Protein AF-A0A0U5CC28-F1 (afdb_monomer_lite)

Radius of gyration: 32.4 Å; chains: 1; bounding box: 66×49×132 Å

pLDDT: mean 85.78, std 15.89, range [39.22, 97.25]

Sequence (228 aa):
MSAGAVLSQFSNLLNHMESLGPKLSSKIRPNREQLDEIQKLSMQLKTAVAGIESHVELLLRRAGPTDKERALANQIKAADEFDPAIFRKNLVLIFRGPDESVLDPTKVQIRKAKSRTRCEKLRVESHHLVLKWAMSFPQPSAWIHPTVMADGTFDFLIQDLKEVTFDQIPPKIFESLLCLKDEEPLDTCEQFQSFVKNIERPTIVEEPEPVVQYKRKHDRTKKQRNRL

Foldseek 3Di:
DDPVVVVVVVVVVVVVVVVVVVVVVPPDDDDPVRVVVVVVVVVVVVVVVVVVVVVVVVVCVVLDDDPVLVVLLVLLLPLPDDDLVQLLQLVCCLQVQDDDDPPDDPVVVVLSVQLNVLSVLLLPADLQSSNSVSRRDSHPCCQSGCVNAPPSSSVVSCVSCRPRDDPFDDPVSLVSLVVQCCDPPNVPRVSSVVSNVPDDDGPDPPDPPDPPPPPPDPDDDDDDDDDD

Secondary structure (DSSP, 8-state):
--HHHHHHHHHHHHHHHHHHHHHHTSS----HHHHHHHHHHHHHHHHHHHHHHHHHHHHHHHHSPPHHHHHHHHHHHT-----HHHHHHHHHHHHH-SPP-TTS-HHHHHHHHHHHHHHHHHHTS-HHHHHHHHHH-SSTHHHH-TTTS-HHHHHHHHHHTTT---SS--HHHHHHHHHHHTSTTTTT-HHHHHHHHTSPPP----PPP-------------------

Structure (mmCIF, N/CA/C/O backbone):
data_AF-A0A0U5CC28-F1
#
_entry.id   AF-A0A0U5CC28-F1
#
loop_
_atom_site.group_PDB
_atom_site.id
_atom_site.type_symbol
_atom_site.label_atom_id
_atom_site.label_alt_id
_atom_site.label_comp_id
_atom_site.label_asym_id
_atom_site.label_entity_id
_atom_site.label_seq_id
_atom_site.pdbx_PDB_ins_code
_atom_site.Cartn_x
_atom_site.Cartn_y
_atom_site.Cartn_z
_atom_site.occupancy
_atom_site.B_iso_or_equiv
_atom_site.auth_seq_id
_atom_site.auth_comp_id
_atom_site.auth_asym_id
_atom_site.auth_atom_id
_atom_site.pdbx_PDB_model_num
ATOM 1 N N . MET A 1 1 ? 0.271 3.563 -26.304 1.00 68.06 1 MET A N 1
ATOM 2 C CA . MET A 1 1 ? 0.903 2.227 -26.224 1.00 68.06 1 MET A CA 1
ATOM 3 C C . MET A 1 1 ? 0.661 1.694 -24.815 1.00 68.06 1 MET A C 1
ATOM 5 O O . MET A 1 1 ? 0.809 2.478 -23.886 1.00 68.06 1 MET A O 1
ATOM 9 N N . SER A 1 2 ? 0.194 0.455 -24.635 1.00 87.88 2 SER A N 1
ATOM 10 C CA . SER A 1 2 ? -0.064 -0.106 -23.295 1.00 87.88 2 SER A CA 1
ATOM 11 C C . SER A 1 2 ? 1.218 -0.673 -22.673 1.00 87.88 2 SER A C 1
ATOM 13 O O . SER A 1 2 ? 2.145 -1.022 -23.402 1.00 87.88 2 SER A O 1
ATOM 15 N N . ALA A 1 3 ? 1.264 -0.817 -21.343 1.00 85.62 3 ALA A N 1
ATOM 16 C CA . ALA A 1 3 ? 2.400 -1.448 -20.660 1.00 85.62 3 ALA A CA 1
ATOM 17 C C . ALA A 1 3 ? 2.661 -2.875 -21.180 1.00 85.62 3 ALA A C 1
ATOM 19 O O . ALA A 1 3 ? 3.801 -3.235 -21.448 1.00 85.62 3 ALA A O 1
ATOM 20 N N . GLY A 1 4 ? 1.600 -3.654 -21.428 1.00 89.50 4 GLY A N 1
ATOM 21 C CA . GLY A 1 4 ? 1.714 -4.990 -22.024 1.00 89.50 4 GLY A CA 1
ATOM 22 C C . GLY A 1 4 ? 2.320 -4.982 -23.432 1.00 89.50 4 GLY A C 1
ATOM 23 O O . GLY A 1 4 ? 3.137 -5.842 -23.751 1.00 89.50 4 GLY A O 1
ATOM 24 N N . ALA A 1 5 ? 1.990 -3.984 -24.260 1.00 91.94 5 ALA A N 1
ATOM 25 C CA . ALA A 1 5 ? 2.605 -3.836 -25.580 1.00 91.94 5 ALA A CA 1
ATOM 26 C C . ALA A 1 5 ? 4.102 -3.501 -25.479 1.00 91.94 5 ALA A C 1
ATOM 28 O O . ALA A 1 5 ? 4.901 -4.065 -26.220 1.00 91.94 5 ALA A O 1
ATOM 29 N N . VAL A 1 6 ? 4.489 -2.636 -24.535 1.00 90.50 6 VAL A N 1
ATOM 30 C CA . VAL A 1 6 ? 5.900 -2.306 -24.272 1.00 90.50 6 VAL A CA 1
ATOM 31 C C . VAL A 1 6 ? 6.669 -3.546 -23.799 1.00 90.50 6 VAL A C 1
ATOM 33 O O . VAL A 1 6 ? 7.727 -3.844 -24.344 1.00 90.50 6 VAL A O 1
ATOM 36 N N . LEU A 1 7 ? 6.117 -4.323 -22.859 1.00 92.25 7 LEU A N 1
ATOM 37 C CA . LEU A 1 7 ? 6.729 -5.572 -22.384 1.00 92.25 7 LEU A CA 1
ATOM 38 C C . LEU A 1 7 ? 6.907 -6.601 -23.511 1.00 92.25 7 LEU A C 1
ATOM 40 O O . LEU A 1 7 ? 7.964 -7.219 -23.619 1.00 92.25 7 LEU A O 1
ATOM 44 N N . SER A 1 8 ? 5.906 -6.749 -24.384 1.00 94.56 8 SER A N 1
ATOM 45 C CA . SER A 1 8 ? 6.010 -7.621 -25.559 1.00 94.56 8 SER A CA 1
ATOM 46 C C . SER A 1 8 ? 7.112 -7.160 -26.517 1.00 94.56 8 SER A C 1
ATOM 48 O O . SER A 1 8 ? 7.876 -7.989 -27.006 1.00 94.56 8 SER A O 1
ATOM 50 N N . GLN A 1 9 ? 7.257 -5.849 -26.743 1.00 93.44 9 GLN A N 1
ATOM 51 C CA . GLN A 1 9 ? 8.346 -5.313 -27.563 1.00 93.44 9 GLN A CA 1
ATOM 52 C C . GLN A 1 9 ? 9.725 -5.575 -26.947 1.00 93.44 9 GLN A C 1
ATOM 54 O O . GLN A 1 9 ? 10.621 -6.004 -27.671 1.00 93.44 9 GLN A O 1
ATOM 59 N N . PHE A 1 10 ? 9.889 -5.389 -25.632 1.00 93.44 10 PHE A N 1
ATOM 60 C CA . PHE A 1 10 ? 11.135 -5.728 -24.934 1.00 93.44 10 PHE A CA 1
ATOM 61 C C . PHE A 1 10 ? 11.479 -7.212 -25.067 1.00 93.44 10 PHE A C 1
ATOM 63 O O . PHE A 1 10 ? 12.613 -7.545 -25.399 1.00 93.44 10 PHE A O 1
ATOM 70 N N . SER A 1 11 ? 10.501 -8.098 -24.866 1.00 94.81 11 SER A N 1
ATOM 71 C CA . SER A 1 11 ? 10.706 -9.542 -25.006 1.00 94.81 11 SER A CA 1
ATOM 72 C C . SER A 1 11 ? 11.103 -9.927 -26.433 1.00 94.81 11 SER A C 1
ATOM 74 O O . SER A 1 11 ? 12.075 -10.654 -26.624 1.00 94.81 11 SER A O 1
ATOM 76 N N . ASN A 1 12 ? 10.418 -9.388 -27.446 1.00 95.56 12 ASN A N 1
ATOM 77 C CA . ASN A 1 12 ? 10.754 -9.649 -28.846 1.00 95.56 12 ASN A CA 1
ATOM 78 C C . ASN A 1 12 ? 12.158 -9.143 -29.203 1.00 95.56 12 ASN A C 1
ATOM 80 O O . ASN A 1 12 ? 12.912 -9.851 -29.868 1.00 95.56 12 ASN A O 1
ATOM 84 N N . LEU A 1 13 ? 12.526 -7.942 -28.743 1.00 93.94 13 LEU A N 1
ATOM 85 C CA . LEU A 1 13 ? 13.859 -7.381 -28.957 1.00 93.94 13 LEU A CA 1
ATOM 86 C C . LEU A 1 13 ? 14.940 -8.257 -28.314 1.00 93.94 13 LEU A C 1
ATOM 88 O O . LEU A 1 13 ? 15.918 -8.588 -28.982 1.00 93.94 13 LEU A O 1
ATOM 92 N N . LEU A 1 14 ? 14.738 -8.672 -27.060 1.00 94.69 14 LEU A N 1
ATOM 93 C CA . LEU A 1 14 ? 15.660 -9.551 -26.344 1.00 94.69 14 LEU A CA 1
ATOM 94 C C . LEU A 1 14 ? 15.848 -10.878 -27.091 1.00 94.69 14 LEU A C 1
ATOM 96 O O . LEU A 1 14 ? 16.977 -11.228 -27.428 1.00 94.69 14 LEU A O 1
ATOM 100 N N . ASN A 1 15 ? 14.750 -11.543 -27.464 1.00 94.88 15 ASN A N 1
ATOM 101 C CA . ASN A 1 15 ? 14.782 -12.795 -28.225 1.00 94.88 15 ASN A CA 1
ATOM 102 C C . ASN A 1 15 ? 15.547 -12.639 -29.553 1.00 94.88 15 ASN A C 1
ATOM 104 O O . ASN A 1 15 ? 16.334 -13.505 -29.944 1.00 94.88 15 ASN A O 1
ATOM 108 N N . HIS A 1 16 ? 15.341 -11.526 -30.265 1.00 92.94 16 HIS A N 1
ATOM 109 C CA . HIS A 1 16 ? 16.063 -11.251 -31.504 1.00 92.94 16 HIS A CA 1
ATOM 110 C C . HIS A 1 16 ? 17.562 -11.042 -31.270 1.00 92.94 16 HIS A C 1
ATOM 112 O O . HIS A 1 16 ? 18.364 -11.631 -32.003 1.00 92.94 16 HIS A O 1
ATOM 118 N N . MET A 1 17 ? 17.944 -10.263 -30.256 1.00 91.19 17 MET A N 1
ATOM 119 C CA . MET A 1 17 ? 19.347 -10.011 -29.908 1.00 91.19 17 MET A CA 1
ATOM 120 C C . MET A 1 17 ? 20.065 -11.294 -29.467 1.00 91.19 17 MET A C 1
ATOM 122 O O . MET A 1 17 ? 21.163 -11.573 -29.952 1.00 91.19 17 MET A O 1
ATOM 126 N N . GLU A 1 18 ? 19.428 -12.121 -28.637 1.00 92.56 18 GLU A N 1
ATOM 127 C CA . GLU A 1 18 ? 19.966 -13.415 -28.197 1.00 92.56 18 GLU A CA 1
ATOM 128 C C . GLU A 1 18 ? 20.143 -14.393 -29.369 1.00 92.56 18 GLU A C 1
ATOM 130 O O . GLU A 1 18 ? 21.159 -15.082 -29.461 1.00 92.56 18 GLU A O 1
ATOM 135 N N . SER A 1 19 ? 19.216 -14.397 -30.335 1.00 92.69 19 SER A N 1
ATOM 136 C CA . SER A 1 19 ? 19.318 -15.244 -31.534 1.00 92.69 19 SER A CA 1
ATOM 137 C C . SER A 1 19 ? 20.430 -14.828 -32.509 1.00 92.69 19 SER A C 1
ATOM 139 O O . SER A 1 19 ? 20.844 -15.624 -33.359 1.00 92.69 19 SER A O 1
ATOM 141 N N . LEU A 1 20 ? 20.894 -13.575 -32.432 1.00 88.94 20 LEU A N 1
ATOM 142 C CA . LEU A 1 20 ? 21.903 -13.023 -33.335 1.00 88.94 20 LEU A CA 1
ATOM 143 C C . LEU A 1 20 ? 23.323 -13.430 -32.923 1.00 88.94 20 LEU A C 1
ATOM 145 O O . LEU A 1 20 ? 24.146 -13.704 -33.795 1.00 88.94 20 LEU A O 1
ATOM 149 N N . GLY A 1 21 ? 23.597 -13.531 -31.618 1.00 85.19 21 GLY A N 1
ATOM 150 C CA . GLY A 1 21 ? 24.916 -13.888 -31.077 1.00 85.19 21 GLY A CA 1
ATOM 151 C C . GLY A 1 21 ? 25.519 -15.155 -31.707 1.00 85.19 21 GLY A C 1
ATOM 152 O O . GLY A 1 21 ? 26.587 -15.069 -32.318 1.00 85.19 21 GLY A O 1
ATOM 153 N N . PRO A 1 22 ? 24.822 -16.310 -31.680 1.00 88.75 22 PRO A N 1
ATOM 154 C CA . PRO A 1 22 ? 25.307 -17.549 -32.293 1.00 88.75 22 PRO A CA 1
ATOM 155 C C . PRO A 1 22 ? 25.560 -17.442 -33.804 1.00 88.75 22 PRO A C 1
ATOM 157 O O . PRO A 1 22 ? 26.454 -18.100 -34.336 1.00 88.75 22 PRO A O 1
ATOM 160 N N . LYS A 1 23 ? 24.798 -16.596 -34.513 1.00 86.56 23 LYS A N 1
ATOM 161 C CA . LYS A 1 23 ? 24.968 -16.377 -35.959 1.00 86.56 23 LYS A CA 1
ATOM 162 C C . LYS A 1 23 ? 26.250 -15.605 -36.255 1.00 86.56 23 LYS A C 1
ATOM 164 O O . LYS A 1 23 ? 26.914 -15.912 -37.240 1.00 86.56 23 LYS A O 1
ATOM 169 N N . LEU A 1 24 ? 26.636 -14.663 -35.396 1.00 82.38 24 LEU A N 1
ATOM 170 C CA . LEU A 1 24 ? 27.896 -13.923 -35.523 1.00 82.38 24 LEU A CA 1
ATOM 171 C C . LEU A 1 24 ? 29.123 -14.804 -35.250 1.00 82.38 24 LEU A C 1
ATOM 173 O O . LEU A 1 24 ? 30.178 -14.572 -35.829 1.00 82.38 24 LEU A O 1
ATOM 177 N N . SER A 1 25 ? 28.979 -15.840 -34.420 1.00 78.81 25 SER A N 1
ATOM 178 C CA . SER A 1 25 ? 30.023 -16.847 -34.176 1.00 78.81 25 SER A CA 1
ATOM 179 C C . SER A 1 25 ? 30.124 -17.918 -35.272 1.00 78.81 25 SER A C 1
ATOM 181 O O . SER A 1 25 ? 31.008 -18.773 -35.219 1.00 78.81 25 SER A O 1
ATOM 183 N N . SER A 1 26 ? 29.227 -17.903 -36.263 1.00 81.31 26 SER A N 1
ATOM 184 C CA . SER A 1 26 ? 29.306 -18.812 -37.409 1.00 81.31 26 SER A CA 1
ATOM 185 C C . SER A 1 26 ? 30.444 -18.414 -38.363 1.00 81.31 26 SER A C 1
ATOM 187 O O . SER A 1 26 ? 30.994 -17.317 -38.278 1.00 81.31 26 SER A O 1
ATOM 189 N N . LYS A 1 27 ? 30.836 -19.308 -39.283 1.00 80.56 27 LYS A N 1
ATOM 190 C CA . LYS A 1 27 ? 31.947 -19.095 -40.236 1.00 80.56 27 LYS A CA 1
ATOM 191 C C . LYS A 1 27 ? 31.598 -18.087 -41.348 1.00 80.56 27 LYS A C 1
ATOM 193 O O . LYS A 1 27 ? 31.709 -18.404 -42.531 1.00 80.56 27 LYS A O 1
ATOM 198 N N . ILE A 1 28 ? 31.170 -16.882 -40.992 1.00 83.94 28 ILE A N 1
ATOM 199 C CA . ILE A 1 28 ? 30.947 -15.782 -41.933 1.00 83.94 28 ILE A CA 1
ATOM 200 C C . ILE A 1 28 ? 32.311 -15.171 -42.282 1.00 83.94 28 ILE A C 1
ATOM 202 O O . ILE A 1 28 ? 33.176 -15.030 -41.419 1.00 83.94 28 ILE A O 1
ATOM 206 N N . ARG A 1 29 ? 32.520 -14.811 -43.552 1.00 85.81 29 ARG A N 1
ATOM 207 C CA . ARG A 1 29 ? 33.705 -14.072 -44.019 1.00 85.81 29 ARG A CA 1
ATOM 208 C C . ARG A 1 29 ? 33.263 -12.756 -44.661 1.00 85.81 29 ARG A C 1
ATOM 210 O O . ARG A 1 29 ? 33.054 -12.734 -45.873 1.00 85.81 29 ARG A O 1
ATOM 217 N N . PRO A 1 30 ? 33.066 -11.690 -43.869 1.00 87.75 30 PRO A N 1
ATOM 218 C CA . PRO A 1 30 ? 32.647 -10.405 -44.405 1.00 87.75 30 PRO A CA 1
ATOM 219 C C . PRO A 1 30 ? 33.785 -9.766 -45.212 1.00 87.75 30 PRO A C 1
ATOM 221 O O . PRO A 1 30 ? 34.959 -9.897 -44.856 1.00 87.75 30 PRO A O 1
ATOM 224 N N . ASN A 1 31 ? 33.445 -9.072 -46.295 1.00 93.50 31 ASN A N 1
ATOM 225 C CA . ASN A 1 31 ? 34.389 -8.207 -47.001 1.00 93.50 31 ASN A CA 1
ATOM 226 C C . ASN A 1 31 ? 34.603 -6.886 -46.225 1.00 93.50 31 ASN A C 1
ATOM 228 O O . ASN A 1 31 ? 33.963 -6.642 -45.203 1.00 93.50 31 ASN A O 1
ATOM 232 N N . ARG A 1 32 ? 35.509 -6.023 -46.698 1.00 92.31 32 ARG A N 1
ATOM 233 C CA . ARG A 1 32 ? 35.860 -4.776 -45.997 1.00 92.31 32 ARG A CA 1
ATOM 234 C C . ARG A 1 32 ? 34.669 -3.825 -45.822 1.00 92.31 32 ARG A C 1
ATOM 236 O O . ARG A 1 32 ? 34.452 -3.346 -44.720 1.00 92.31 32 ARG A O 1
ATOM 243 N N . GLU A 1 33 ? 33.870 -3.621 -46.867 1.00 94.88 33 GLU A N 1
ATOM 244 C CA . GLU A 1 33 ? 32.678 -2.760 -46.811 1.00 94.88 33 GLU A CA 1
ATOM 245 C C . GLU A 1 33 ? 31.633 -3.297 -45.820 1.00 94.88 33 GLU A C 1
ATOM 247 O O . GLU A 1 33 ? 31.044 -2.545 -45.048 1.00 94.88 33 GLU A O 1
ATOM 252 N N . GLN A 1 34 ? 31.439 -4.618 -45.788 1.00 93.12 34 GLN A N 1
ATOM 253 C CA . GLN A 1 34 ? 30.552 -5.281 -44.835 1.00 93.12 34 GLN A CA 1
ATOM 254 C C . GLN A 1 34 ? 31.070 -5.166 -43.398 1.00 93.12 34 GLN A C 1
ATOM 256 O O . GLN A 1 34 ? 30.266 -5.001 -42.485 1.00 93.12 34 GLN A O 1
ATOM 261 N N . LEU A 1 35 ? 32.389 -5.245 -43.177 1.00 91.25 35 LEU A N 1
ATOM 262 C CA . LEU A 1 35 ? 32.985 -5.013 -41.857 1.00 91.25 35 LEU A CA 1
ATOM 263 C C . LEU A 1 35 ? 32.747 -3.578 -41.383 1.00 91.25 35 LEU A C 1
ATOM 265 O O . LEU A 1 35 ? 32.345 -3.389 -40.234 1.00 91.25 35 LEU A O 1
ATOM 269 N N . ASP A 1 36 ? 32.946 -2.594 -42.259 1.00 94.75 36 ASP A N 1
ATOM 270 C CA . ASP A 1 36 ? 32.725 -1.181 -41.943 1.00 94.75 36 ASP A CA 1
ATOM 271 C C . ASP A 1 36 ? 31.244 -0.922 -41.595 1.00 94.75 36 ASP A C 1
ATOM 273 O O . ASP A 1 36 ? 30.938 -0.279 -40.585 1.00 94.75 36 ASP A O 1
ATOM 277 N N . GLU A 1 37 ? 30.303 -1.502 -42.351 1.00 95.44 37 GLU A N 1
ATOM 278 C CA . GLU A 1 37 ? 28.869 -1.369 -42.056 1.00 95.44 37 GLU A CA 1
ATOM 279 C C . GLU A 1 37 ? 28.469 -2.108 -40.766 1.00 95.44 37 GLU A C 1
ATOM 281 O O . GLU A 1 37 ? 27.696 -1.572 -39.971 1.00 95.44 37 GLU A O 1
ATOM 286 N N . ILE A 1 38 ? 29.028 -3.295 -40.484 1.00 91.75 38 ILE A N 1
ATOM 287 C CA . ILE A 1 38 ? 28.809 -4.003 -39.207 1.00 91.75 38 ILE A CA 1
ATOM 288 C C . ILE A 1 38 ? 29.295 -3.153 -38.028 1.00 91.75 38 ILE A C 1
ATOM 290 O O . ILE A 1 38 ? 28.597 -3.053 -37.017 1.00 91.75 38 ILE A O 1
ATOM 294 N N . GLN A 1 39 ? 30.470 -2.524 -38.138 1.00 93.94 39 GLN A N 1
ATOM 295 C CA . GLN A 1 39 ? 30.996 -1.649 -37.088 1.00 93.94 39 GLN A CA 1
ATOM 296 C C . GLN A 1 39 ? 30.079 -0.448 -36.849 1.00 93.94 39 GLN A C 1
ATOM 298 O O . GLN A 1 39 ? 29.727 -0.157 -35.703 1.00 93.94 39 GLN A O 1
ATOM 303 N N . LYS A 1 40 ? 29.634 0.211 -37.921 1.00 97.06 40 LYS A N 1
ATOM 304 C CA . LYS A 1 40 ? 28.698 1.338 -37.857 1.00 97.06 40 LYS A CA 1
ATOM 305 C C . LYS A 1 40 ? 27.361 0.943 -37.224 1.00 97.06 40 LYS A C 1
ATOM 307 O O . LYS A 1 40 ? 26.914 1.613 -36.293 1.00 97.06 40 LYS A O 1
ATOM 312 N N . LEU A 1 41 ? 26.749 -0.157 -37.669 1.00 95.00 41 LEU A N 1
ATOM 313 C CA . LEU A 1 41 ? 25.496 -0.670 -37.103 1.00 95.00 41 LEU A CA 1
ATOM 314 C C . LEU A 1 41 ? 25.666 -1.077 -35.635 1.00 95.00 41 LEU A C 1
ATOM 316 O O . LEU A 1 41 ? 24.780 -0.824 -34.824 1.00 95.00 41 LEU A O 1
ATOM 320 N N . SER A 1 42 ? 26.815 -1.647 -35.260 1.00 93.00 42 SER A N 1
ATOM 321 C CA . SER A 1 42 ? 27.129 -1.967 -33.864 1.00 93.00 42 SER A CA 1
ATOM 322 C C . SER A 1 42 ? 27.207 -0.712 -32.990 1.00 93.00 42 SER A C 1
ATOM 324 O O . SER A 1 42 ? 26.656 -0.702 -31.888 1.00 93.00 42 SER A O 1
ATOM 326 N N . MET A 1 43 ? 27.833 0.366 -33.474 1.00 95.75 43 MET A N 1
ATOM 327 C CA . MET A 1 43 ? 27.847 1.647 -32.759 1.00 95.75 43 MET A CA 1
ATOM 328 C C . MET A 1 43 ? 26.437 2.227 -32.618 1.00 95.75 43 MET A C 1
ATOM 330 O O . MET A 1 43 ? 26.043 2.598 -31.515 1.00 95.75 43 MET A O 1
ATOM 334 N N . GLN A 1 44 ? 25.652 2.241 -33.699 1.00 96.25 44 GLN A N 1
ATOM 335 C CA . GLN A 1 44 ? 24.267 2.718 -33.668 1.00 96.25 44 GLN A CA 1
ATOM 336 C C . GLN A 1 44 ? 23.397 1.904 -32.706 1.00 96.25 44 GLN A C 1
ATOM 338 O O . GLN A 1 44 ? 22.621 2.483 -31.948 1.00 96.25 44 GLN A O 1
ATOM 343 N N . LEU A 1 45 ? 23.561 0.578 -32.683 1.00 93.88 45 LEU A N 1
ATOM 344 C CA . LEU A 1 45 ? 22.860 -0.302 -31.753 1.00 93.88 45 LEU A CA 1
ATOM 345 C C . LEU A 1 45 ? 23.227 0.020 -30.300 1.00 93.88 45 LEU A C 1
ATOM 347 O O . LEU A 1 45 ? 22.329 0.137 -29.473 1.00 93.88 45 LEU A O 1
ATOM 351 N N . LYS A 1 46 ? 24.513 0.229 -29.985 1.00 95.62 46 LYS A N 1
ATOM 352 C CA . LYS A 1 46 ? 24.944 0.645 -28.636 1.00 95.62 46 LYS A CA 1
ATOM 353 C C . LYS A 1 46 ? 24.297 1.964 -28.217 1.00 95.62 46 LYS A C 1
ATOM 355 O O . LYS A 1 46 ? 23.788 2.066 -27.106 1.00 95.62 46 LYS A O 1
ATOM 360 N N . THR A 1 47 ? 24.275 2.956 -29.108 1.00 97.19 47 THR A N 1
ATOM 361 C CA . THR A 1 47 ? 23.613 4.242 -28.845 1.00 97.19 47 THR A CA 1
ATOM 362 C C . THR A 1 47 ? 22.108 4.073 -28.637 1.00 97.19 47 THR A C 1
ATOM 364 O O . THR A 1 47 ? 21.551 4.666 -27.715 1.00 97.19 47 THR A O 1
ATOM 367 N N . ALA A 1 48 ? 21.445 3.246 -29.450 1.00 95.50 48 ALA A N 1
ATOM 368 C CA . ALA A 1 48 ? 20.018 2.971 -29.316 1.00 95.50 48 ALA A CA 1
ATOM 369 C C . ALA A 1 48 ? 19.691 2.265 -27.990 1.00 95.50 48 ALA A C 1
ATOM 371 O O . ALA A 1 48 ? 18.749 2.668 -27.311 1.00 95.50 48 ALA A O 1
ATOM 372 N N . VAL A 1 49 ? 20.490 1.268 -27.591 1.00 94.88 49 VAL A N 1
ATOM 373 C CA . VAL A 1 49 ? 20.340 0.565 -26.307 1.00 94.88 49 VAL A CA 1
ATOM 374 C C . VAL A 1 49 ? 20.512 1.531 -25.136 1.00 94.88 49 VAL A C 1
ATOM 376 O O . VAL A 1 49 ? 19.626 1.587 -24.291 1.00 94.88 49 VAL A O 1
ATOM 379 N N . ALA A 1 50 ? 21.553 2.368 -25.130 1.00 95.56 50 ALA A N 1
ATOM 380 C CA . ALA A 1 50 ? 21.738 3.383 -24.086 1.00 95.56 50 ALA A CA 1
ATOM 381 C C . ALA A 1 50 ? 20.560 4.378 -24.022 1.00 95.56 50 ALA A C 1
ATOM 383 O O . ALA A 1 50 ? 20.124 4.792 -22.946 1.00 95.56 50 ALA A O 1
ATOM 384 N N . GLY A 1 51 ? 19.999 4.740 -25.181 1.00 96.94 51 GLY A N 1
ATOM 385 C CA . GLY A 1 51 ? 18.779 5.539 -25.259 1.00 96.94 51 GLY A CA 1
ATOM 386 C C . GLY A 1 51 ? 17.581 4.838 -24.614 1.00 96.94 51 GLY A C 1
ATOM 387 O O . GLY A 1 51 ? 16.864 5.458 -23.829 1.00 96.94 51 GLY A O 1
ATOM 388 N N . ILE A 1 52 ? 17.373 3.551 -24.905 1.00 94.56 52 ILE A N 1
ATOM 389 C CA . ILE A 1 52 ? 16.313 2.737 -24.291 1.00 94.56 52 ILE A CA 1
ATOM 390 C C . ILE A 1 52 ? 16.518 2.648 -22.775 1.00 94.56 52 ILE A C 1
ATOM 392 O O . ILE A 1 52 ? 15.574 2.908 -22.033 1.00 94.56 52 ILE A O 1
ATOM 396 N N . GLU A 1 53 ? 17.733 2.351 -22.311 1.00 93.88 53 GLU A N 1
ATOM 397 C CA . GLU A 1 53 ? 18.081 2.277 -20.885 1.00 93.88 53 GLU A CA 1
ATOM 398 C C . GLU A 1 53 ? 17.742 3.579 -20.153 1.00 93.88 53 GLU A C 1
ATOM 400 O O . GLU A 1 53 ? 17.072 3.545 -19.122 1.00 93.88 53 GLU A O 1
ATOM 405 N N . SER A 1 54 ? 18.097 4.734 -20.723 1.00 94.69 54 SER A N 1
ATOM 406 C CA . SER A 1 54 ? 17.758 6.041 -20.148 1.00 94.69 54 SER A CA 1
ATOM 407 C C . SER A 1 54 ? 16.242 6.256 -20.022 1.00 94.69 54 SER A C 1
ATOM 409 O O . SER A 1 54 ? 15.758 6.745 -18.998 1.00 94.69 54 SER A O 1
ATOM 411 N N . HIS A 1 55 ? 15.458 5.851 -21.025 1.00 92.25 55 HIS A N 1
ATOM 412 C CA . HIS A 1 55 ? 13.996 5.961 -20.966 1.00 92.25 55 HIS A CA 1
ATOM 413 C C . HIS A 1 55 ? 13.375 4.980 -19.969 1.00 92.25 55 HIS A C 1
ATOM 415 O O . HIS A 1 55 ? 12.407 5.335 -19.294 1.00 92.25 55 HIS A O 1
ATOM 421 N N . VAL A 1 56 ? 13.927 3.769 -19.855 1.00 91.25 56 VAL A N 1
ATOM 422 C CA . VAL A 1 56 ? 13.529 2.795 -18.832 1.00 91.25 56 VAL A CA 1
ATOM 423 C C . VAL A 1 56 ? 13.820 3.355 -17.448 1.00 91.25 56 VAL A C 1
ATOM 425 O O . VAL A 1 56 ? 12.937 3.332 -16.597 1.00 91.25 56 VAL A O 1
ATOM 428 N N . GLU A 1 57 ? 14.997 3.937 -17.227 1.00 88.56 57 GLU A N 1
ATOM 429 C CA . GLU A 1 57 ? 15.340 4.565 -15.953 1.00 88.56 57 GLU A CA 1
ATOM 430 C C . GLU A 1 57 ? 14.371 5.703 -15.611 1.00 88.56 57 GLU A C 1
ATOM 432 O O . GLU A 1 57 ? 13.861 5.768 -14.494 1.00 88.56 57 GLU A O 1
ATOM 437 N N . LEU A 1 58 ? 14.042 6.571 -16.572 1.00 88.25 58 LEU A N 1
ATOM 438 C CA . LEU A 1 58 ? 13.044 7.626 -16.375 1.00 88.25 58 LEU A CA 1
ATOM 439 C C . LEU A 1 58 ? 11.659 7.063 -16.043 1.00 88.25 58 LEU A C 1
ATOM 441 O O . LEU A 1 58 ? 10.964 7.612 -15.187 1.00 88.25 58 LEU A O 1
ATOM 445 N N . LEU A 1 59 ? 11.248 5.983 -16.708 1.00 86.94 59 LEU A N 1
ATOM 446 C CA . LEU A 1 59 ? 9.978 5.315 -16.442 1.00 86.94 59 LEU A CA 1
ATOM 447 C C . LEU A 1 59 ? 9.958 4.706 -15.038 1.00 86.94 59 LEU A C 1
ATOM 449 O O . LEU A 1 59 ? 8.996 4.920 -14.307 1.00 86.94 59 LEU A O 1
ATOM 453 N N . LEU A 1 60 ? 11.030 4.025 -14.635 1.00 84.38 60 LEU A N 1
ATOM 454 C CA . LEU A 1 60 ? 11.177 3.456 -13.297 1.00 84.38 60 LEU A CA 1
ATOM 455 C C . LEU A 1 60 ? 11.228 4.543 -12.222 1.00 84.38 60 LEU A C 1
ATOM 457 O O . LEU A 1 60 ? 10.597 4.394 -11.183 1.00 84.38 60 LEU A O 1
ATOM 461 N N . ARG A 1 61 ? 11.898 5.672 -12.477 1.00 81.50 61 ARG A N 1
ATOM 462 C CA . ARG A 1 61 ? 11.893 6.828 -11.567 1.00 81.50 61 ARG A CA 1
ATOM 463 C C . ARG A 1 61 ? 10.501 7.437 -11.423 1.00 81.50 61 ARG A C 1
ATOM 465 O O . ARG A 1 61 ? 10.118 7.793 -10.318 1.00 81.50 61 ARG A O 1
ATOM 472 N N . ARG A 1 62 ? 9.740 7.552 -12.518 1.00 79.38 62 ARG A N 1
ATOM 473 C CA . ARG A 1 62 ? 8.354 8.060 -12.495 1.00 79.38 62 ARG A CA 1
ATOM 474 C C . ARG A 1 62 ? 7.377 7.096 -11.830 1.00 79.38 62 ARG A C 1
ATOM 476 O O . ARG A 1 62 ? 6.397 7.551 -11.255 1.00 79.38 62 ARG A O 1
ATOM 483 N N . ALA A 1 63 ? 7.610 5.794 -11.968 1.00 78.88 63 ALA A N 1
ATOM 484 C CA . ALA A 1 63 ? 6.792 4.750 -11.362 1.00 78.88 63 ALA A CA 1
ATOM 485 C C . ALA A 1 63 ? 7.215 4.421 -9.920 1.00 78.88 63 ALA A C 1
ATOM 487 O O . ALA A 1 63 ? 6.471 3.755 -9.206 1.00 78.88 63 ALA A O 1
ATOM 488 N N . GLY A 1 64 ? 8.408 4.851 -9.506 1.00 79.38 64 GLY A N 1
ATOM 489 C CA . GLY A 1 64 ? 8.926 4.651 -8.162 1.00 79.38 64 GLY A CA 1
ATOM 490 C C . GLY A 1 64 ? 8.216 5.524 -7.123 1.00 79.38 64 GLY A C 1
ATOM 491 O O . GLY A 1 64 ? 7.617 6.544 -7.472 1.00 79.38 64 GLY A O 1
ATOM 492 N N . PRO A 1 65 ? 8.311 5.151 -5.836 1.00 84.69 65 PRO A N 1
ATOM 493 C CA . PRO A 1 65 ? 7.676 5.897 -4.764 1.00 84.69 65 PRO A CA 1
ATOM 494 C C . PRO A 1 65 ? 8.285 7.292 -4.647 1.00 84.69 65 PRO A C 1
ATOM 496 O O . PRO A 1 6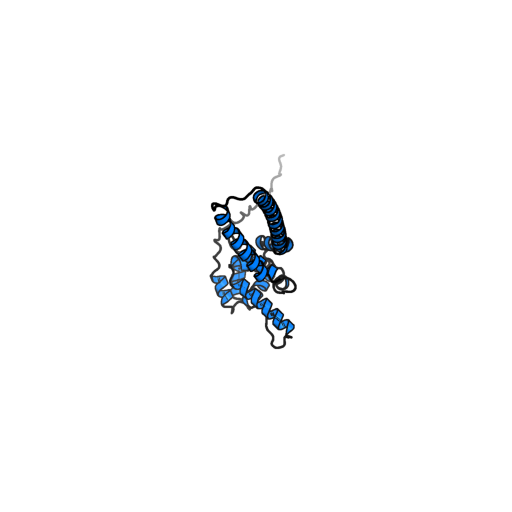5 ? 9.511 7.456 -4.567 1.00 84.69 65 PRO A O 1
ATOM 499 N N . THR A 1 66 ? 7.406 8.284 -4.607 1.00 89.06 66 THR A N 1
ATOM 500 C CA . THR A 1 66 ? 7.733 9.690 -4.386 1.00 89.06 66 THR A CA 1
ATOM 501 C C . THR A 1 66 ? 8.338 9.904 -2.999 1.00 89.06 66 THR A C 1
ATOM 503 O O . THR A 1 66 ? 8.112 9.125 -2.071 1.00 89.06 66 THR A O 1
ATOM 506 N N . ASP A 1 67 ? 9.055 11.012 -2.809 1.00 89.19 67 ASP A N 1
ATOM 507 C CA . ASP A 1 67 ? 9.625 11.354 -1.498 1.00 89.19 67 ASP A CA 1
ATOM 508 C C . ASP A 1 67 ? 8.554 11.464 -0.406 1.00 89.19 67 ASP A C 1
ATOM 510 O O . ASP A 1 67 ? 8.802 11.114 0.745 1.00 89.19 67 ASP A O 1
ATOM 514 N N . LYS A 1 68 ? 7.335 11.885 -0.769 1.00 89.69 68 LYS A N 1
ATOM 515 C CA . LYS A 1 68 ? 6.191 11.934 0.150 1.00 89.69 68 LYS A CA 1
ATOM 516 C C . LYS A 1 68 ? 5.762 10.542 0.602 1.00 89.69 68 LYS A C 1
ATOM 518 O O . LYS A 1 68 ? 5.477 10.349 1.778 1.00 89.69 68 LYS A O 1
ATOM 523 N N . GLU A 1 69 ? 5.728 9.581 -0.315 1.00 92.56 69 GLU A N 1
ATOM 524 C CA . GLU A 1 69 ? 5.371 8.194 -0.007 1.00 92.56 69 GLU A CA 1
ATOM 525 C C . GLU A 1 69 ? 6.437 7.540 0.872 1.00 92.56 69 GLU A C 1
ATOM 527 O O . GLU A 1 69 ? 6.102 6.896 1.863 1.00 92.56 69 GLU A O 1
ATOM 532 N N . ARG A 1 70 ? 7.720 7.790 0.585 1.00 92.75 70 ARG A N 1
ATOM 533 C CA . ARG A 1 70 ? 8.834 7.332 1.429 1.00 92.75 70 ARG A CA 1
ATOM 534 C C . ARG A 1 70 ? 8.796 7.961 2.820 1.00 92.75 70 ARG A C 1
ATOM 536 O O . ARG A 1 70 ? 8.981 7.263 3.812 1.00 92.75 70 ARG A O 1
ATOM 543 N N . ALA A 1 71 ? 8.541 9.267 2.905 1.00 93.44 71 ALA A N 1
ATOM 544 C CA . ALA A 1 71 ? 8.413 9.966 4.180 1.00 93.44 71 ALA A CA 1
ATOM 545 C C . ALA A 1 71 ? 7.260 9.396 5.014 1.00 93.44 71 ALA A C 1
ATOM 547 O O . ALA A 1 71 ? 7.422 9.175 6.211 1.00 93.44 71 ALA A O 1
ATOM 548 N N . LEU A 1 72 ? 6.130 9.089 4.373 1.00 93.31 72 LEU A N 1
ATOM 549 C CA . LEU A 1 72 ? 4.986 8.478 5.036 1.00 93.31 72 LEU A CA 1
ATOM 550 C C . LEU A 1 72 ? 5.286 7.049 5.511 1.00 93.31 72 LEU A C 1
ATOM 552 O O . LEU A 1 72 ? 4.953 6.706 6.641 1.00 93.31 72 LEU A O 1
ATOM 556 N N . ALA A 1 73 ? 5.966 6.234 4.701 1.00 94.25 73 ALA A N 1
ATOM 557 C CA . ALA A 1 73 ? 6.409 4.904 5.122 1.00 94.25 73 ALA A CA 1
ATOM 558 C C . ALA A 1 73 ? 7.335 4.982 6.348 1.00 94.25 73 ALA A C 1
ATOM 560 O O . ALA A 1 73 ? 7.146 4.256 7.321 1.00 94.25 73 ALA A O 1
ATOM 561 N N . ASN A 1 74 ? 8.294 5.912 6.341 1.00 93.31 74 ASN A N 1
ATOM 562 C CA . ASN A 1 74 ? 9.198 6.131 7.469 1.00 93.31 74 ASN A CA 1
ATOM 563 C C . ASN A 1 74 ? 8.459 6.616 8.722 1.00 93.31 74 ASN A C 1
ATOM 565 O O . ASN A 1 74 ? 8.765 6.148 9.816 1.00 93.31 74 ASN A O 1
ATOM 569 N N . GLN A 1 75 ? 7.467 7.498 8.569 1.00 92.50 75 GLN A N 1
ATOM 570 C CA . GLN A 1 75 ? 6.604 7.920 9.672 1.00 92.50 75 GLN A CA 1
ATOM 571 C C . GLN A 1 75 ? 5.877 6.722 10.290 1.00 92.50 75 GLN A C 1
ATOM 573 O O . GLN A 1 75 ? 5.820 6.619 11.510 1.00 92.50 75 GLN A O 1
ATOM 578 N N . ILE A 1 76 ? 5.360 5.802 9.466 1.00 93.00 76 ILE A N 1
ATOM 579 C CA . ILE A 1 76 ? 4.660 4.615 9.968 1.00 93.00 76 ILE A CA 1
ATOM 580 C C . ILE A 1 76 ? 5.619 3.675 10.703 1.00 93.00 76 ILE A C 1
ATOM 582 O O . ILE A 1 76 ? 5.295 3.183 11.780 1.00 93.00 76 ILE A O 1
ATOM 586 N N . LYS A 1 77 ? 6.827 3.456 10.168 1.00 91.62 77 LYS A N 1
ATOM 587 C CA . LYS A 1 77 ? 7.861 2.637 10.828 1.00 91.62 77 LYS A CA 1
ATOM 588 C C . LYS A 1 77 ? 8.236 3.213 12.199 1.00 91.62 77 LYS A C 1
ATOM 590 O O . LYS A 1 77 ? 8.283 2.475 13.183 1.00 91.62 77 LYS A O 1
ATOM 595 N N . ALA A 1 78 ? 8.418 4.531 12.269 1.00 89.50 78 ALA A N 1
ATOM 596 C CA . ALA A 1 78 ? 8.788 5.266 13.479 1.00 89.50 78 ALA A CA 1
ATOM 597 C C . ALA A 1 78 ? 7.607 5.598 14.416 1.00 89.50 78 ALA A C 1
ATOM 599 O O . ALA A 1 78 ? 7.781 6.354 15.370 1.00 89.50 78 ALA A O 1
ATOM 600 N N . ALA A 1 79 ? 6.397 5.091 14.151 1.00 84.75 79 ALA A N 1
ATOM 601 C CA . ALA A 1 79 ? 5.237 5.369 14.989 1.00 84.75 79 ALA A CA 1
ATOM 602 C C . ALA A 1 79 ? 5.375 4.688 16.358 1.00 84.75 79 ALA A C 1
ATOM 604 O O . ALA A 1 79 ? 5.104 3.492 16.494 1.00 84.75 79 ALA A O 1
ATOM 605 N N . ASP A 1 80 ? 5.786 5.469 17.354 1.00 82.75 80 ASP A N 1
ATOM 606 C CA . ASP A 1 80 ? 5.947 5.029 18.745 1.00 82.75 80 ASP A CA 1
ATOM 607 C C . ASP A 1 80 ? 5.029 5.798 19.711 1.00 82.75 80 ASP A C 1
ATOM 609 O O . ASP A 1 80 ? 4.799 5.366 20.842 1.00 82.75 80 ASP A O 1
ATOM 613 N N . GLU A 1 81 ? 4.450 6.917 19.263 1.00 84.56 81 GLU A N 1
ATOM 614 C CA . GLU A 1 81 ? 3.440 7.648 20.023 1.00 84.56 81 GLU A CA 1
ATOM 615 C C . GLU A 1 81 ? 2.099 6.904 19.973 1.00 84.56 81 GLU A C 1
ATOM 617 O O . GLU A 1 81 ? 1.600 6.534 18.908 1.00 84.56 81 GLU A O 1
ATOM 622 N N . PHE A 1 82 ? 1.521 6.665 21.150 1.00 90.31 82 PHE A N 1
ATOM 623 C CA . PHE A 1 82 ? 0.297 5.892 21.304 1.00 90.31 82 PHE A CA 1
ATOM 624 C C . PHE A 1 82 ? -0.837 6.764 21.844 1.00 90.31 82 PHE A C 1
ATOM 626 O O . PHE A 1 82 ? -0.845 7.129 23.020 1.00 90.31 82 PHE A O 1
ATOM 633 N N . ASP A 1 83 ? -1.820 7.036 20.987 1.00 93.44 83 ASP A N 1
ATOM 634 C CA . ASP A 1 83 ? -3.111 7.611 21.367 1.00 93.44 83 ASP A CA 1
ATOM 635 C C . ASP A 1 83 ? -4.197 6.513 21.301 1.00 93.44 83 ASP A C 1
ATOM 637 O O . ASP A 1 83 ? -4.566 6.081 20.199 1.00 93.44 83 ASP A O 1
ATOM 641 N N . PRO A 1 84 ? -4.750 6.074 22.451 1.00 93.12 84 PRO A N 1
ATOM 642 C CA . PRO A 1 84 ? -5.782 5.038 22.502 1.00 93.12 84 PRO A CA 1
ATOM 643 C C . PRO A 1 84 ? -7.037 5.371 21.685 1.00 93.12 84 PRO A C 1
ATOM 645 O O . PRO A 1 84 ? -7.662 4.480 21.108 1.00 93.12 84 PRO A O 1
ATOM 648 N N . ALA A 1 85 ? -7.425 6.648 21.611 1.00 93.06 85 ALA A N 1
ATOM 649 C CA . ALA A 1 85 ? -8.632 7.062 20.908 1.00 93.06 85 ALA A CA 1
ATOM 650 C C . ALA A 1 85 ? -8.454 6.967 19.388 1.00 93.06 85 ALA A C 1
ATOM 652 O O . ALA A 1 85 ? -9.374 6.547 18.678 1.00 93.06 85 ALA A O 1
ATOM 653 N N . ILE A 1 86 ? -7.276 7.342 18.884 1.00 92.81 86 ILE A N 1
ATOM 654 C CA . ILE A 1 86 ? -6.917 7.222 17.464 1.00 92.81 86 ILE A CA 1
ATOM 655 C C . ILE A 1 86 ? -6.771 5.747 17.092 1.00 92.81 86 ILE A C 1
ATOM 657 O O . ILE A 1 86 ? -7.380 5.289 16.121 1.00 92.81 86 ILE A O 1
ATOM 661 N N . PHE A 1 87 ? -6.043 4.996 17.916 1.00 95.44 87 PHE A N 1
ATOM 662 C CA . PHE A 1 87 ? -5.832 3.565 17.748 1.00 95.44 87 PHE A CA 1
ATOM 663 C C . PHE A 1 87 ? -7.159 2.803 17.657 1.00 95.44 87 PHE A C 1
ATOM 665 O O . PHE A 1 87 ? -7.402 2.094 16.677 1.00 95.44 87 PHE A O 1
ATOM 672 N N . ARG A 1 88 ? -8.080 3.047 18.601 1.00 95.50 88 ARG A N 1
ATOM 673 C CA . ARG A 1 88 ? -9.438 2.484 18.586 1.00 95.50 88 ARG A CA 1
ATOM 674 C C . ARG A 1 88 ? -10.180 2.813 17.295 1.00 95.50 88 ARG A C 1
ATOM 676 O O . ARG A 1 88 ? -10.735 1.914 16.672 1.00 95.50 88 ARG A O 1
ATOM 683 N N . LYS A 1 89 ? -10.205 4.082 16.871 1.00 95.12 89 LYS A N 1
ATOM 684 C CA . LYS A 1 89 ? -10.923 4.501 15.650 1.00 95.12 89 LYS A CA 1
ATOM 685 C C . LYS A 1 89 ? -10.405 3.785 14.404 1.00 95.12 89 LYS A C 1
ATOM 687 O O . LYS A 1 89 ? -11.209 3.344 13.584 1.00 95.12 89 LYS A O 1
ATOM 692 N N . ASN A 1 90 ? -9.085 3.669 14.261 1.00 96.38 90 ASN A N 1
ATOM 693 C CA . ASN A 1 90 ? -8.489 2.975 13.124 1.00 96.38 90 ASN A CA 1
ATOM 694 C C . ASN A 1 90 ? -8.784 1.472 13.165 1.00 96.38 90 ASN A C 1
ATOM 696 O O . ASN A 1 90 ? -9.199 0.927 12.147 1.00 96.38 90 ASN A O 1
ATOM 700 N N . LEU A 1 91 ? -8.649 0.814 14.322 1.00 96.94 91 LEU A N 1
ATOM 701 C CA . LEU A 1 91 ? -8.969 -0.611 14.452 1.00 96.94 91 LEU A CA 1
ATOM 702 C C . LEU A 1 91 ? -10.442 -0.901 14.163 1.00 96.94 91 LEU A C 1
ATOM 704 O O . LEU A 1 91 ? -10.740 -1.807 13.389 1.00 96.94 91 LEU A O 1
ATOM 708 N N . VAL A 1 92 ? -11.364 -0.103 14.708 1.00 96.25 92 VAL A N 1
ATOM 709 C CA . VAL A 1 92 ? -12.796 -0.232 14.406 1.00 96.25 92 VAL A CA 1
ATOM 710 C C . VAL A 1 92 ? -13.022 -0.181 12.898 1.00 96.25 92 VAL A C 1
ATOM 712 O O . VAL A 1 92 ? -13.646 -1.086 12.351 1.00 96.25 92 VAL A O 1
ATOM 715 N N . LEU A 1 93 ? -12.460 0.813 12.205 1.00 96.12 93 LEU A N 1
ATOM 716 C CA . LEU A 1 93 ? -12.616 0.915 10.758 1.00 96.12 93 LEU A CA 1
ATOM 717 C C . LEU A 1 93 ? -11.980 -0.266 10.006 1.00 96.12 93 LEU A C 1
ATOM 719 O O . LEU A 1 93 ? -12.582 -0.767 9.059 1.00 96.12 93 LEU A O 1
ATOM 723 N N . ILE A 1 94 ? -10.777 -0.705 10.383 1.00 97.25 94 ILE A N 1
ATOM 724 C CA . ILE A 1 94 ? -10.082 -1.818 9.715 1.00 97.25 94 ILE A CA 1
ATOM 725 C C . ILE A 1 94 ? -10.903 -3.107 9.826 1.00 97.25 94 ILE A C 1
ATOM 727 O O . ILE A 1 94 ? -11.079 -3.813 8.833 1.00 97.25 94 ILE A O 1
ATOM 731 N N . PHE A 1 95 ? -11.439 -3.401 11.012 1.00 96.94 95 PHE A N 1
ATOM 732 C CA . PHE A 1 95 ? -12.102 -4.676 11.279 1.00 96.94 95 PHE A CA 1
ATOM 733 C C . PHE A 1 95 ? -13.593 -4.696 10.934 1.00 96.94 95 PHE A C 1
ATOM 735 O O . PHE A 1 95 ? -14.089 -5.718 10.459 1.00 96.94 95 PHE A O 1
ATOM 742 N N . ARG A 1 96 ? -14.313 -3.583 11.113 1.00 94.81 96 ARG A N 1
ATOM 743 C CA . ARG A 1 96 ? -15.738 -3.478 10.745 1.00 94.81 96 ARG A CA 1
ATOM 744 C C . ARG A 1 96 ? -15.955 -2.987 9.318 1.00 94.81 96 ARG A C 1
ATOM 746 O O . ARG A 1 96 ? -16.976 -3.308 8.715 1.00 94.81 96 ARG A O 1
ATOM 753 N N . GLY A 1 97 ? -14.996 -2.255 8.759 1.00 92.94 97 GLY A N 1
ATOM 754 C CA . GLY A 1 97 ? -15.188 -1.526 7.511 1.00 92.94 97 GLY A CA 1
ATOM 755 C C . GLY A 1 97 ? -16.069 -0.282 7.692 1.00 92.94 97 GLY A C 1
ATOM 756 O O . GLY A 1 97 ? -16.458 0.060 8.808 1.00 92.94 97 GLY A O 1
ATOM 757 N N . PRO A 1 98 ? -16.360 0.443 6.598 1.00 91.50 98 PRO A N 1
ATOM 758 C CA . PRO A 1 98 ? -17.266 1.585 6.637 1.00 91.50 98 PRO A CA 1
ATOM 759 C C . PRO A 1 98 ? -18.726 1.136 6.796 1.00 91.50 98 PRO A C 1
ATOM 761 O O . PRO A 1 98 ? -19.152 0.190 6.128 1.00 91.50 98 PRO A O 1
ATOM 764 N N . ASP A 1 99 ? -19.501 1.874 7.596 1.00 88.19 99 ASP A N 1
ATOM 765 C CA . ASP A 1 99 ? -20.947 1.668 7.735 1.00 88.19 99 ASP A CA 1
ATOM 766 C C . ASP A 1 99 ? -21.642 1.848 6.387 1.00 88.19 99 ASP A C 1
ATOM 768 O O . ASP A 1 99 ? -21.457 2.869 5.722 1.00 88.19 99 ASP A O 1
ATOM 772 N N . GLU A 1 100 ? -22.461 0.889 5.973 1.00 83.44 100 GLU A N 1
ATOM 773 C CA . GLU A 1 100 ? -23.220 0.962 4.724 1.00 83.44 100 GLU A CA 1
ATOM 774 C C . GLU A 1 100 ? -24.647 1.433 4.991 1.00 83.44 100 GLU A C 1
ATOM 776 O O . GLU A 1 100 ? -25.302 0.978 5.925 1.00 83.44 100 GLU A O 1
ATOM 781 N N . SER A 1 101 ? -25.142 2.342 4.153 1.00 88.12 101 SER A N 1
ATOM 782 C CA . SER A 1 101 ? -26.543 2.743 4.158 1.00 88.12 101 SER A CA 1
ATOM 783 C C . SER A 1 101 ? -27.121 2.569 2.764 1.00 88.12 101 SER A C 1
ATOM 785 O O . SER A 1 101 ? -26.574 3.060 1.779 1.00 88.12 101 SER A O 1
ATOM 787 N N . VAL A 1 102 ? -28.276 1.908 2.670 1.00 85.88 102 VAL A N 1
ATOM 788 C CA . VAL A 1 102 ? -29.011 1.752 1.401 1.00 85.88 102 VAL A CA 1
ATOM 789 C C . VAL A 1 102 ? -29.451 3.115 0.845 1.00 85.88 102 VAL A C 1
ATOM 791 O O . VAL A 1 102 ? -29.650 3.267 -0.356 1.00 85.88 102 VAL A O 1
ATOM 794 N N . LEU A 1 103 ? -29.548 4.126 1.714 1.00 91.44 103 LEU A N 1
ATOM 795 C CA . LEU A 1 103 ? -29.890 5.501 1.354 1.00 91.44 103 LEU A CA 1
ATOM 796 C C . LEU A 1 103 ? -28.686 6.303 0.834 1.00 91.44 103 LEU A C 1
ATOM 798 O O . LEU A 1 103 ? -28.848 7.455 0.427 1.00 91.44 103 LEU A O 1
ATOM 802 N N . ASP A 1 104 ? -27.479 5.730 0.850 1.00 90.81 104 ASP A N 1
ATOM 803 C CA . ASP A 1 104 ? -26.295 6.408 0.340 1.00 90.81 104 ASP A CA 1
ATOM 804 C C . ASP A 1 104 ? -26.408 6.647 -1.173 1.00 90.81 104 ASP A C 1
ATOM 806 O O . ASP A 1 104 ? -26.720 5.720 -1.927 1.00 90.81 104 ASP A O 1
ATOM 810 N N . PRO A 1 105 ? -26.051 7.844 -1.667 1.00 92.75 105 PRO A N 1
ATOM 811 C CA . PRO A 1 105 ? -25.910 8.078 -3.097 1.00 92.75 105 PRO A CA 1
ATOM 812 C C . PRO A 1 105 ? -24.892 7.118 -3.725 1.00 92.75 105 PRO A C 1
ATOM 814 O O . PRO A 1 105 ? -23.873 6.798 -3.112 1.00 92.75 105 PRO A O 1
ATOM 817 N N . THR A 1 106 ? -25.069 6.761 -5.001 1.00 91.69 106 THR A N 1
ATOM 818 C CA . THR A 1 106 ? -24.171 5.837 -5.728 1.00 91.69 106 THR A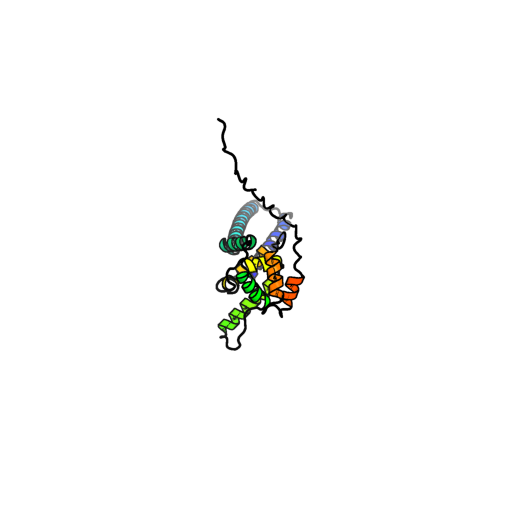 CA 1
ATOM 819 C C . THR A 1 106 ? -22.688 6.212 -5.602 1.00 91.69 106 THR A C 1
ATOM 821 O O . THR A 1 106 ? -21.831 5.354 -5.413 1.00 91.69 106 THR A O 1
ATOM 824 N N . LYS A 1 107 ? -22.360 7.512 -5.637 1.00 89.25 107 LYS A N 1
ATOM 825 C CA . LYS A 1 107 ? -20.977 7.995 -5.454 1.00 89.25 107 LYS A CA 1
ATOM 826 C C . LYS A 1 107 ? -20.407 7.661 -4.070 1.00 89.25 107 LYS A C 1
ATOM 828 O O . LYS A 1 107 ? -19.211 7.399 -3.960 1.00 89.25 107 LYS A O 1
ATOM 833 N N . VAL A 1 108 ? -21.234 7.698 -3.027 1.00 89.69 108 VAL A N 1
ATOM 834 C CA . VAL A 1 108 ? -20.848 7.348 -1.653 1.00 89.69 108 VAL A CA 1
ATOM 835 C C . VAL A 1 108 ? -20.673 5.838 -1.531 1.00 89.69 108 VAL A C 1
ATOM 837 O O . VAL A 1 108 ? -19.649 5.408 -1.011 1.00 89.69 108 VAL A O 1
ATOM 840 N N . GLN A 1 109 ? -21.581 5.044 -2.104 1.00 89.88 109 GLN A N 1
ATOM 841 C CA . GLN A 1 109 ? -21.462 3.582 -2.133 1.00 89.88 109 GLN A CA 1
ATOM 842 C C . GLN A 1 109 ? -20.162 3.125 -2.815 1.00 89.88 109 GLN A C 1
ATOM 844 O O . GLN A 1 109 ? -19.415 2.335 -2.248 1.00 89.88 109 GLN A O 1
ATOM 849 N N . ILE A 1 110 ? -19.815 3.701 -3.975 1.00 88.81 110 ILE A N 1
ATOM 850 C CA . ILE A 1 110 ? -18.548 3.403 -4.672 1.00 88.81 110 ILE A CA 1
ATOM 851 C C . ILE A 1 110 ? -17.334 3.729 -3.789 1.00 88.81 110 ILE A C 1
ATOM 853 O O . ILE A 1 110 ? -16.365 2.970 -3.751 1.00 88.81 110 ILE A O 1
ATOM 857 N N . ARG A 1 111 ? -17.363 4.857 -3.066 1.00 87.69 111 ARG A N 1
ATOM 858 C CA . ARG A 1 111 ? -16.280 5.221 -2.140 1.00 87.69 111 ARG A CA 1
ATOM 859 C C . ARG A 1 111 ? -16.186 4.231 -0.981 1.00 87.69 111 ARG A C 1
ATOM 861 O O . ARG A 1 111 ? -15.082 3.789 -0.686 1.00 87.69 111 ARG A O 1
ATOM 868 N N . LYS A 1 112 ? -17.316 3.853 -0.374 1.00 91.12 112 LYS A N 1
ATOM 869 C CA . LYS A 1 112 ? -17.373 2.867 0.716 1.00 91.12 112 LYS A CA 1
ATOM 870 C C . LYS A 1 112 ? -16.884 1.491 0.266 1.00 91.12 112 LYS A C 1
ATOM 872 O O . LYS A 1 112 ? -16.112 0.878 0.993 1.00 91.12 112 LYS A O 1
ATOM 877 N N . ALA A 1 113 ? -17.215 1.061 -0.952 1.00 91.19 113 ALA A N 1
ATOM 878 C CA . ALA A 1 113 ? -16.692 -0.175 -1.532 1.00 91.19 113 ALA A CA 1
ATOM 879 C C . ALA A 1 113 ? -15.157 -0.151 -1.644 1.00 91.19 113 ALA A C 1
ATOM 881 O O . ALA A 1 113 ? -14.492 -1.076 -1.192 1.00 91.19 113 ALA A O 1
ATOM 882 N N . LYS A 1 114 ? -14.567 0.945 -2.148 1.00 90.69 114 LYS A N 1
ATOM 883 C CA . LYS A 1 114 ? -13.099 1.097 -2.191 1.00 90.69 114 LYS A CA 1
ATOM 884 C C . LYS A 1 114 ? -12.463 1.102 -0.801 1.00 90.69 114 LYS A C 1
ATOM 886 O O . LYS A 1 114 ? -11.432 0.472 -0.585 1.00 90.69 114 LYS A O 1
ATOM 891 N N . SER A 1 115 ? -13.074 1.816 0.139 1.00 92.56 115 SER A N 1
ATOM 892 C CA . SER A 1 115 ? -12.642 1.847 1.534 1.00 92.56 115 SER A CA 1
ATOM 893 C C . SER A 1 115 ? -12.677 0.449 2.160 1.00 92.56 115 SER A C 1
ATOM 895 O O . SER A 1 115 ? -11.710 0.039 2.794 1.00 92.56 115 SER A O 1
ATOM 897 N N . ARG A 1 116 ? -13.732 -0.327 1.896 1.00 93.50 116 ARG A N 1
ATOM 898 C CA . ARG A 1 116 ? -13.852 -1.723 2.323 1.00 93.50 116 ARG A CA 1
ATOM 899 C C . ARG A 1 116 ? -12.723 -2.590 1.768 1.00 93.50 116 ARG A C 1
ATOM 901 O O . ARG A 1 116 ? -12.081 -3.284 2.548 1.00 93.50 116 ARG A O 1
ATOM 908 N N . THR A 1 117 ? -12.403 -2.467 0.480 1.00 94.69 117 THR A N 1
ATOM 909 C CA . THR A 1 117 ? -11.266 -3.180 -0.127 1.00 94.69 117 THR A CA 1
ATOM 910 C C . THR A 1 117 ? -9.935 -2.852 0.562 1.00 94.69 117 THR A C 1
ATOM 912 O O . THR A 1 117 ? -9.112 -3.742 0.759 1.00 94.69 117 THR A O 1
ATOM 915 N N . ARG A 1 118 ? -9.706 -1.599 0.984 1.00 95.56 118 ARG A N 1
ATOM 916 C CA . ARG A 1 118 ? -8.501 -1.236 1.758 1.00 95.56 118 ARG A CA 1
ATOM 917 C C . ARG A 1 118 ? -8.478 -1.893 3.138 1.00 95.56 118 ARG A C 1
ATOM 919 O O . ARG A 1 118 ? -7.444 -2.417 3.540 1.00 95.56 118 ARG A O 1
ATOM 926 N N . CYS A 1 119 ? -9.610 -1.910 3.840 1.00 96.00 119 CYS A N 1
ATOM 927 C CA . CYS A 1 119 ? -9.735 -2.606 5.122 1.00 96.00 119 CYS A CA 1
ATOM 928 C C . CYS A 1 119 ? -9.513 -4.121 4.983 1.00 96.00 119 CYS A C 1
ATOM 930 O O . CYS A 1 119 ? -8.883 -4.736 5.834 1.00 96.00 119 CYS A O 1
ATOM 932 N N . GLU A 1 120 ? -10.019 -4.742 3.914 1.00 95.69 120 GLU A N 1
ATOM 933 C CA . GLU A 1 120 ? -9.780 -6.160 3.598 1.00 95.69 120 GLU A CA 1
ATOM 934 C C . GLU A 1 120 ? -8.301 -6.453 3.362 1.00 95.69 120 GLU A C 1
ATOM 936 O O . GLU A 1 120 ? -7.785 -7.401 3.946 1.00 95.69 120 GLU A O 1
ATOM 941 N N . LYS A 1 121 ? -7.612 -5.609 2.582 1.00 96.38 121 LYS A N 1
ATOM 942 C CA . LYS A 1 121 ? -6.163 -5.721 2.373 1.00 96.38 121 LYS A CA 1
ATOM 943 C C . LYS A 1 121 ? -5.398 -5.646 3.694 1.00 96.38 121 LYS A C 1
ATOM 945 O O . LYS A 1 121 ? -4.607 -6.528 3.970 1.00 96.38 121 LYS A O 1
ATOM 950 N N . LEU A 1 122 ? -5.684 -4.660 4.548 1.00 96.25 122 LEU A N 1
ATOM 951 C CA . LEU A 1 122 ? -5.002 -4.538 5.845 1.00 96.25 122 LEU A CA 1
ATOM 952 C C . LEU A 1 122 ? -5.228 -5.746 6.761 1.00 96.25 122 LEU A C 1
ATOM 954 O O . LEU A 1 122 ? -4.304 -6.172 7.440 1.00 96.25 122 LEU A O 1
ATOM 958 N N . ARG A 1 123 ? -6.438 -6.314 6.784 1.00 95.56 123 ARG A N 1
ATOM 959 C CA . ARG A 1 123 ? -6.776 -7.440 7.672 1.00 95.56 123 ARG A CA 1
ATOM 960 C C . ARG A 1 123 ? -6.007 -8.727 7.380 1.00 95.56 123 ARG A C 1
ATOM 962 O O . ARG A 1 123 ? -5.943 -9.578 8.262 1.00 95.56 123 ARG A O 1
ATOM 969 N N . VAL A 1 124 ? -5.480 -8.892 6.167 1.00 94.62 124 VAL A N 1
ATOM 970 C CA . VAL A 1 124 ? -4.689 -10.075 5.791 1.00 94.62 124 VAL A CA 1
ATOM 971 C C . VAL A 1 124 ? -3.182 -9.875 5.978 1.00 94.62 124 VAL A C 1
ATOM 973 O O . VAL A 1 124 ? -2.424 -10.821 5.780 1.00 94.62 124 VAL A O 1
ATOM 976 N N . GLU A 1 125 ? -2.749 -8.674 6.368 1.00 95.25 125 GLU A N 1
ATOM 977 C CA . GLU A 1 125 ? -1.346 -8.376 6.656 1.00 95.25 125 GLU A CA 1
ATOM 978 C C . GLU A 1 125 ? -0.924 -8.841 8.059 1.00 95.25 125 GLU A C 1
ATOM 980 O O . GLU A 1 125 ? -1.730 -9.299 8.873 1.00 95.25 125 GLU A O 1
ATOM 985 N N . SER A 1 126 ? 0.373 -8.716 8.357 1.00 93.94 126 SER A N 1
ATOM 986 C CA . SER A 1 126 ? 0.918 -9.066 9.669 1.00 93.94 126 SER A CA 1
ATOM 987 C C . SER A 1 126 ? 0.287 -8.234 10.793 1.00 93.94 126 SER A C 1
ATOM 989 O O . SER A 1 126 ? -0.041 -7.054 10.625 1.00 93.94 126 SER A O 1
ATOM 991 N N . HIS A 1 127 ? 0.174 -8.829 11.987 1.00 94.25 127 HIS A N 1
ATOM 992 C CA . HIS A 1 127 ? -0.361 -8.132 13.159 1.00 94.25 127 HIS A CA 1
ATOM 993 C C . HIS A 1 127 ? 0.410 -6.836 13.444 1.00 94.25 127 HIS A C 1
ATOM 995 O O . HIS A 1 127 ? -0.190 -5.800 13.715 1.00 94.25 127 HIS A O 1
ATOM 1001 N N . HIS A 1 128 ? 1.737 -6.869 13.305 1.00 93.75 128 HIS A N 1
ATOM 1002 C CA . HIS A 1 128 ? 2.602 -5.710 13.508 1.00 93.75 128 HIS A CA 1
ATOM 1003 C C . HIS A 1 128 ? 2.318 -4.577 12.516 1.00 93.75 128 HIS A C 1
ATOM 1005 O O . HIS A 1 128 ? 2.236 -3.422 12.936 1.00 93.75 128 HIS A O 1
ATOM 1011 N N . LEU A 1 129 ? 2.105 -4.892 11.232 1.00 95.06 129 LEU A N 1
ATO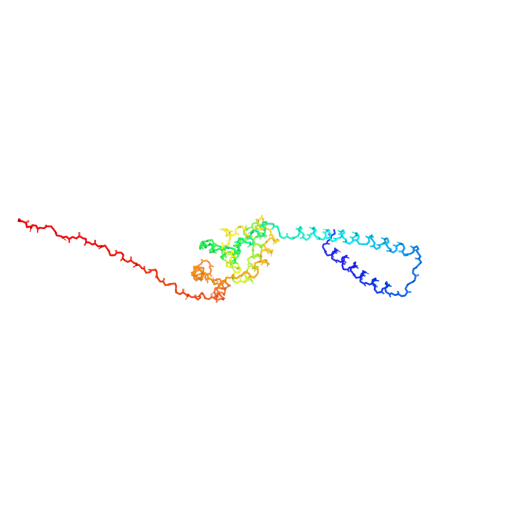M 1012 C CA . LEU A 1 129 ? 1.745 -3.890 10.229 1.00 95.06 129 LEU A CA 1
ATOM 1013 C C . LEU A 1 129 ? 0.419 -3.228 10.592 1.00 95.06 129 LEU A C 1
ATOM 1015 O O . LEU A 1 129 ? 0.349 -2.002 10.644 1.00 95.06 129 LEU A O 1
ATOM 1019 N N . VAL A 1 130 ? -0.612 -4.015 10.912 1.00 95.75 130 VAL A N 1
ATOM 1020 C CA . VAL A 1 130 ? -1.930 -3.488 11.303 1.00 95.75 130 VAL A CA 1
ATOM 1021 C C . VAL A 1 130 ? -1.825 -2.576 12.52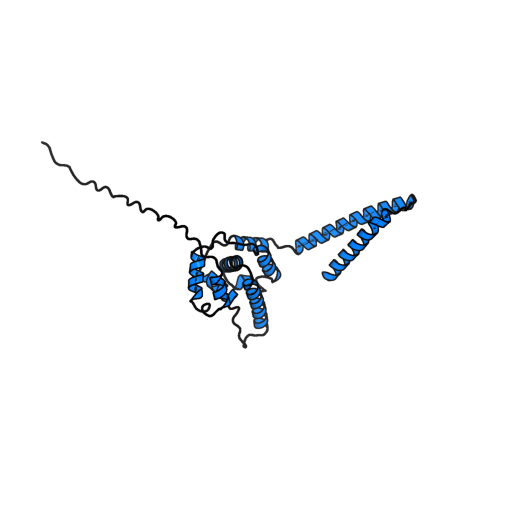9 1.00 95.75 130 VAL A C 1
ATOM 1023 O O . VAL A 1 130 ? -2.433 -1.506 12.549 1.00 95.75 130 VAL A O 1
ATOM 1026 N N . LEU A 1 131 ? -1.027 -2.959 13.531 1.00 95.12 131 LEU A N 1
ATOM 1027 C CA . LEU A 1 131 ? -0.806 -2.156 14.736 1.00 95.12 131 LEU A CA 1
ATOM 1028 C C . LEU A 1 131 ? -0.086 -0.837 14.429 1.00 95.12 131 LEU A C 1
ATOM 1030 O O . LEU A 1 131 ? -0.600 0.223 14.790 1.00 95.12 131 LEU A O 1
ATOM 1034 N N . LYS A 1 132 ? 1.051 -0.873 13.715 1.00 94.56 132 LYS A N 1
ATOM 1035 C CA . LYS A 1 132 ? 1.770 0.346 13.300 1.00 94.56 132 LYS A CA 1
ATOM 1036 C C . LYS A 1 132 ? 0.864 1.240 12.456 1.00 94.56 132 LYS A C 1
ATOM 1038 O O . LYS A 1 132 ? 0.792 2.443 12.699 1.00 94.56 132 LYS A O 1
ATOM 1043 N N . TRP A 1 133 ? 0.100 0.669 11.528 1.00 95.50 133 TRP A N 1
ATOM 1044 C CA . TRP A 1 133 ? -0.868 1.408 10.721 1.00 95.50 133 TRP A CA 1
ATOM 1045 C C . TRP A 1 133 ? -1.921 2.112 11.583 1.00 95.50 133 TRP A C 1
ATOM 1047 O O . TRP A 1 133 ? -2.163 3.307 11.414 1.00 95.50 133 TRP A O 1
ATOM 1057 N N . ALA A 1 134 ? -2.522 1.398 12.539 1.00 95.25 134 ALA A N 1
ATOM 1058 C CA . ALA A 1 134 ? -3.559 1.943 13.411 1.00 95.25 134 ALA A CA 1
ATOM 1059 C C . ALA A 1 134 ? -3.057 3.076 14.323 1.00 95.25 134 ALA A C 1
ATOM 1061 O O . ALA A 1 134 ? -3.847 3.950 14.688 1.00 95.25 134 ALA A O 1
ATOM 1062 N N . MET A 1 135 ? -1.766 3.087 14.660 1.00 94.25 135 MET A N 1
ATOM 1063 C CA . MET A 1 135 ? -1.128 4.148 15.450 1.00 94.25 135 MET A CA 1
ATOM 1064 C C . MET A 1 135 ? -0.724 5.368 14.614 1.00 94.25 135 MET A C 1
ATOM 1066 O O . MET A 1 135 ? -0.720 6.489 15.110 1.00 94.25 135 MET A O 1
ATOM 1070 N N . SER A 1 136 ? -0.380 5.162 13.344 1.00 92.56 136 SER A N 1
ATOM 1071 C CA . SER A 1 136 ? 0.328 6.171 12.543 1.00 92.56 136 SER A CA 1
ATOM 1072 C C . SER A 1 136 ? -0.549 7.290 12.003 1.00 92.56 136 SER A C 1
ATOM 1074 O O . SER A 1 136 ? -0.066 8.392 11.740 1.00 92.56 136 SER A O 1
ATOM 1076 N N . PHE A 1 137 ? -1.831 7.007 11.777 1.00 89.19 137 PHE A N 1
ATOM 1077 C CA . PHE A 1 137 ? -2.741 7.946 11.134 1.00 89.19 137 PHE A CA 1
ATOM 1078 C C . PHE A 1 137 ? -3.670 8.602 12.152 1.00 89.19 137 PHE A C 1
ATOM 1080 O O . PHE A 1 137 ? -4.538 7.913 12.692 1.00 89.19 137 PHE A O 1
ATOM 1087 N N . PRO A 1 138 ? -3.597 9.936 12.338 1.00 86.31 138 PRO A N 1
ATOM 1088 C CA . PRO A 1 138 ? -4.404 10.626 13.342 1.00 86.31 138 PRO A CA 1
ATOM 1089 C C . PRO A 1 138 ? -5.913 10.490 13.134 1.00 86.31 138 PRO A C 1
ATOM 1091 O O . PRO A 1 138 ? -6.704 10.605 14.070 1.00 86.31 138 PRO A O 1
ATOM 1094 N N . GLN A 1 139 ? -6.329 10.278 11.884 1.00 86.81 139 GLN A N 1
ATOM 1095 C CA . GLN A 1 139 ? -7.719 10.054 11.523 1.00 86.81 139 GLN A CA 1
ATOM 1096 C C . GLN A 1 139 ? -7.831 8.989 10.431 1.00 86.81 139 GLN A C 1
ATOM 1098 O O . GLN A 1 139 ? -7.044 9.013 9.479 1.00 86.81 139 GLN A O 1
ATOM 1103 N N . PRO A 1 140 ? -8.864 8.129 10.485 1.00 87.12 140 PRO A N 1
ATOM 1104 C CA . PRO A 1 140 ? -9.091 7.129 9.449 1.00 87.12 140 PRO A CA 1
ATOM 1105 C C . PRO A 1 140 ? -9.233 7.719 8.035 1.00 87.12 140 PRO A C 1
ATOM 1107 O O . PRO A 1 140 ? -8.774 7.137 7.053 1.00 87.12 140 PRO A O 1
ATOM 1110 N N . SER A 1 141 ? -9.800 8.927 7.934 1.00 86.50 141 SER A N 1
ATOM 1111 C CA . SER A 1 141 ? -9.964 9.695 6.691 1.00 86.50 141 SER A CA 1
ATOM 1112 C C . SER A 1 141 ? -8.654 9.923 5.921 1.00 86.50 141 SER A C 1
ATOM 1114 O O . SER A 1 141 ? -8.698 10.053 4.696 1.00 86.50 141 SER A O 1
ATOM 1116 N N . ALA A 1 142 ? -7.507 9.933 6.611 1.00 87.88 142 ALA A N 1
ATOM 1117 C CA . ALA A 1 142 ? -6.191 10.182 6.027 1.00 87.88 142 ALA A CA 1
ATOM 1118 C C . ALA A 1 142 ? -5.732 9.076 5.064 1.00 87.88 142 ALA A C 1
ATOM 1120 O O . ALA A 1 142 ? -4.988 9.347 4.124 1.00 87.88 142 ALA A O 1
ATOM 1121 N N . TRP A 1 143 ? -6.186 7.839 5.274 1.00 90.56 143 TRP A N 1
ATOM 1122 C CA . TRP A 1 143 ? -5.746 6.682 4.492 1.00 90.56 143 TRP A CA 1
ATOM 1123 C C . TRP A 1 143 ? -6.898 5.902 3.863 1.00 90.56 143 TRP A C 1
ATOM 1125 O O . TRP A 1 143 ? -6.697 5.200 2.875 1.00 90.56 143 TRP A O 1
ATOM 1135 N N . ILE A 1 144 ? -8.122 6.030 4.379 1.00 88.31 144 ILE A N 1
ATOM 1136 C CA . ILE A 1 144 ? -9.268 5.267 3.872 1.00 88.31 144 ILE A CA 1
ATOM 1137 C C . ILE A 1 144 ? -9.858 5.852 2.584 1.00 88.31 144 ILE A C 1
ATOM 1139 O O . ILE A 1 144 ? -10.483 5.136 1.796 1.00 88.31 144 ILE A O 1
ATOM 1143 N N . HIS A 1 145 ? -9.694 7.161 2.366 1.00 83.00 145 HIS A N 1
ATOM 1144 C CA . HIS A 1 145 ? -10.311 7.852 1.242 1.00 83.00 145 HIS A CA 1
ATOM 1145 C C . HIS A 1 145 ? -9.389 7.866 0.017 1.00 83.00 145 HIS A C 1
ATOM 1147 O O . HIS A 1 145 ? -8.307 8.455 0.079 1.00 83.00 145 HIS A O 1
ATOM 1153 N N . PRO A 1 146 ? -9.841 7.332 -1.137 1.00 74.31 146 PRO A N 1
ATOM 1154 C CA . PRO A 1 146 ? -9.043 7.299 -2.365 1.00 74.31 146 PRO A CA 1
ATOM 1155 C C . PRO A 1 146 ? -8.645 8.675 -2.911 1.00 74.31 146 PRO A C 1
ATOM 1157 O O . PRO A 1 146 ? -7.736 8.779 -3.724 1.00 74.31 146 PRO A O 1
ATOM 1160 N N . THR A 1 147 ? -9.349 9.732 -2.498 1.00 78.19 147 THR A N 1
ATOM 1161 C CA . THR A 1 147 ? -9.042 11.119 -2.875 1.00 78.19 147 THR A CA 1
ATOM 1162 C C . THR A 1 147 ? -7.960 11.752 -2.006 1.00 78.19 147 THR A C 1
ATOM 1164 O O . THR A 1 147 ? -7.403 12.766 -2.405 1.00 78.19 147 THR A O 1
ATOM 1167 N N . VAL A 1 148 ? -7.705 11.199 -0.816 1.00 86.69 148 VAL A N 1
ATOM 1168 C CA . VAL A 1 148 ? -6.685 11.692 0.123 1.00 86.69 148 VAL A CA 1
ATOM 1169 C C . VAL A 1 148 ? -5.393 10.907 -0.065 1.00 86.69 148 VAL A C 1
ATOM 1171 O O . VAL A 1 148 ? -4.328 11.491 -0.227 1.00 86.69 148 VAL A O 1
ATOM 1174 N N . MET A 1 149 ? -5.506 9.582 -0.121 1.00 91.31 149 MET A N 1
ATOM 1175 C CA . MET A 1 149 ? -4.405 8.677 -0.418 1.00 91.31 149 MET A CA 1
ATOM 1176 C C . MET A 1 149 ? -4.757 7.898 -1.676 1.00 91.31 149 MET A C 1
ATOM 1178 O O . MET A 1 149 ? -5.780 7.212 -1.696 1.00 91.31 149 MET A O 1
ATOM 1182 N N . ALA A 1 150 ? -3.930 7.991 -2.715 1.00 91.06 150 ALA A N 1
ATOM 1183 C CA . ALA A 1 150 ? -4.134 7.242 -3.950 1.00 91.06 150 ALA A CA 1
ATOM 1184 C C . ALA A 1 150 ? -3.986 5.729 -3.711 1.00 91.06 150 ALA A C 1
ATOM 1186 O O . ALA A 1 150 ? -3.267 5.310 -2.806 1.00 91.06 150 ALA A O 1
ATOM 1187 N N . ASP A 1 151 ? -4.652 4.907 -4.529 1.00 90.88 151 ASP A N 1
ATOM 1188 C CA . ASP A 1 151 ? -4.559 3.441 -4.419 1.00 90.88 151 ASP A CA 1
ATOM 1189 C C . ASP A 1 151 ? -3.103 2.961 -4.577 1.00 90.88 151 ASP A C 1
ATOM 1191 O O . ASP A 1 151 ? -2.649 2.139 -3.792 1.00 90.88 151 ASP A O 1
ATOM 1195 N N . GLY A 1 152 ? -2.336 3.565 -5.496 1.00 90.56 152 GLY A N 1
ATOM 1196 C CA . GLY A 1 152 ? -0.911 3.259 -5.669 1.00 90.56 152 GLY A CA 1
ATOM 1197 C C . GLY A 1 152 ? -0.059 3.573 -4.435 1.00 90.56 152 GLY A C 1
ATOM 1198 O O . GLY A 1 152 ? 0.791 2.770 -4.070 1.00 90.56 152 GLY A O 1
ATOM 1199 N N . THR A 1 153 ? -0.331 4.687 -3.748 1.00 92.56 153 THR A N 1
ATOM 1200 C CA . THR A 1 153 ? 0.343 5.026 -2.487 1.00 92.56 153 THR A CA 1
ATOM 1201 C C . THR A 1 153 ? 0.001 4.024 -1.393 1.00 92.56 153 THR A C 1
ATOM 1203 O O . THR A 1 153 ? 0.890 3.557 -0.694 1.00 92.56 153 THR A O 1
ATOM 1206 N N . PHE A 1 154 ? -1.280 3.675 -1.247 1.00 94.75 154 PHE A N 1
ATOM 1207 C CA . PHE A 1 154 ? -1.716 2.687 -0.262 1.00 94.75 154 PHE A CA 1
ATOM 1208 C C . PHE A 1 154 ? -1.034 1.332 -0.500 1.00 94.75 154 PHE A C 1
ATOM 1210 O O . PHE A 1 154 ? -0.447 0.774 0.422 1.00 94.75 154 PHE A O 1
ATOM 1217 N N . ASP A 1 155 ? -1.050 0.846 -1.742 1.00 93.94 155 ASP A N 1
ATOM 1218 C CA . ASP A 1 155 ? -0.436 -0.431 -2.115 1.00 93.94 155 ASP A CA 1
ATOM 1219 C C . ASP A 1 155 ? 1.090 -0.412 -1.930 1.00 93.94 155 ASP A C 1
ATOM 1221 O O . ASP A 1 155 ? 1.661 -1.384 -1.436 1.00 93.94 155 ASP A O 1
ATOM 1225 N N . PHE A 1 156 ? 1.749 0.709 -2.250 1.00 93.81 156 PHE A N 1
ATOM 1226 C CA . PHE A 1 156 ? 3.169 0.903 -1.956 1.00 93.81 156 PHE A CA 1
ATOM 1227 C C . PHE A 1 156 ? 3.459 0.793 -0.456 1.00 93.81 156 PHE A C 1
ATOM 1229 O O . PHE A 1 156 ? 4.383 0.079 -0.077 1.00 93.81 156 PHE A O 1
ATOM 1236 N N . LEU A 1 157 ? 2.678 1.465 0.398 1.00 95.25 157 LEU A N 1
ATOM 1237 C CA . LEU A 1 157 ? 2.900 1.437 1.846 1.00 95.25 157 LEU A CA 1
ATOM 1238 C C . LEU A 1 157 ? 2.748 0.025 2.410 1.00 95.25 157 LEU A C 1
ATOM 1240 O O . LEU A 1 157 ? 3.602 -0.400 3.178 1.00 95.25 157 LEU A O 1
ATOM 1244 N N . ILE A 1 158 ? 1.705 -0.711 2.015 1.00 95.56 158 ILE A N 1
ATOM 1245 C CA . ILE A 1 158 ? 1.527 -2.109 2.438 1.00 95.56 158 ILE A CA 1
ATOM 1246 C C . ILE A 1 158 ? 2.757 -2.941 2.059 1.00 95.56 158 ILE A C 1
ATOM 1248 O O . ILE A 1 158 ? 3.307 -3.657 2.893 1.00 95.56 158 ILE A O 1
ATOM 1252 N N . GLN A 1 159 ? 3.234 -2.798 0.821 1.00 94.12 159 GLN A N 1
ATOM 1253 C CA . GLN A 1 159 ? 4.382 -3.552 0.330 1.00 94.12 159 GLN A CA 1
ATOM 1254 C C . GLN A 1 159 ? 5.697 -3.170 1.032 1.00 94.12 159 GLN A C 1
ATOM 1256 O O . GLN A 1 159 ? 6.490 -4.052 1.354 1.00 94.12 159 GLN A O 1
ATOM 1261 N N . ASP A 1 160 ? 5.942 -1.880 1.271 1.00 94.38 160 ASP A N 1
ATOM 1262 C CA . ASP A 1 160 ? 7.166 -1.376 1.915 1.00 94.38 160 ASP A CA 1
ATOM 1263 C C . ASP A 1 160 ? 7.209 -1.669 3.425 1.00 94.38 160 ASP A C 1
ATOM 1265 O O . ASP A 1 160 ? 8.283 -1.776 4.022 1.00 94.38 160 ASP A O 1
ATOM 1269 N N . LEU A 1 161 ? 6.037 -1.818 4.046 1.00 94.31 161 LEU A N 1
ATOM 1270 C CA . LEU A 1 161 ? 5.874 -2.111 5.470 1.00 94.31 161 LEU A CA 1
ATOM 1271 C C . LEU A 1 161 ? 5.698 -3.600 5.767 1.00 94.31 161 LEU A C 1
ATOM 1273 O O . LEU A 1 161 ? 5.532 -3.955 6.928 1.00 94.31 161 LEU A O 1
ATOM 1277 N N . LYS A 1 162 ? 5.738 -4.477 4.762 1.00 92.25 162 LYS A N 1
ATOM 1278 C CA . LYS A 1 162 ? 5.440 -5.907 4.926 1.00 92.25 162 LYS A CA 1
ATOM 1279 C C . LYS A 1 162 ? 6.292 -6.595 6.000 1.00 92.25 162 LYS A C 1
ATOM 1281 O O . LYS A 1 162 ? 5.788 -7.417 6.758 1.00 92.25 162 LYS A O 1
ATOM 1286 N N . GLU A 1 163 ? 7.558 -6.199 6.086 1.00 90.56 163 GLU A N 1
ATOM 1287 C CA . GLU A 1 163 ? 8.537 -6.728 7.043 1.00 90.56 163 GLU A CA 1
ATOM 1288 C C . GLU A 1 163 ? 8.595 -5.914 8.348 1.00 90.56 163 GLU A C 1
ATOM 1290 O O . GLU A 1 163 ? 9.517 -6.083 9.143 1.00 90.56 163 GLU A O 1
ATOM 1295 N N . VAL A 1 164 ? 7.657 -4.985 8.578 1.00 91.88 164 VAL A N 1
ATOM 1296 C CA . VAL A 1 164 ? 7.631 -4.223 9.827 1.00 91.88 164 VAL A CA 1
ATOM 1297 C C . VAL A 1 164 ? 7.246 -5.148 10.976 1.00 91.88 164 VAL A C 1
ATOM 1299 O O . VAL A 1 164 ? 6.206 -5.809 10.958 1.00 91.88 164 VAL A O 1
ATOM 1302 N N . THR A 1 165 ? 8.084 -5.168 12.001 1.00 90.38 165 THR A N 1
ATOM 1303 C CA . THR A 1 165 ? 7.869 -5.941 13.220 1.00 90.38 165 THR A CA 1
ATOM 1304 C C . THR A 1 165 ? 8.041 -5.039 14.428 1.00 90.38 165 THR A C 1
ATOM 1306 O O . THR A 1 165 ? 8.762 -4.043 14.390 1.00 90.38 165 THR A O 1
ATOM 1309 N N . PHE A 1 166 ? 7.354 -5.378 15.513 1.00 87.19 166 PHE A N 1
ATOM 1310 C CA . PHE A 1 166 ? 7.723 -4.867 16.826 1.00 87.19 166 PHE A CA 1
ATOM 1311 C C . PHE A 1 166 ? 8.716 -5.856 17.429 1.00 87.19 166 PHE A C 1
ATOM 1313 O O . PHE A 1 166 ? 8.420 -7.047 17.432 1.00 87.19 166 PHE A O 1
ATOM 1320 N N . ASP A 1 167 ? 9.833 -5.374 17.974 1.00 85.38 167 ASP A N 1
ATOM 1321 C CA . ASP A 1 167 ? 10.739 -6.225 18.763 1.00 85.38 167 ASP A CA 1
ATOM 1322 C C . ASP A 1 167 ? 9.994 -6.830 19.962 1.00 85.38 167 ASP A C 1
ATOM 1324 O O . ASP A 1 167 ? 10.122 -8.007 20.284 1.00 85.38 167 ASP A O 1
ATOM 1328 N N . GLN A 1 168 ? 9.150 -6.010 20.588 1.00 86.12 168 GLN A N 1
ATOM 1329 C CA . GLN A 1 168 ? 8.160 -6.408 21.572 1.00 86.12 168 GLN A CA 1
ATOM 1330 C C . GLN A 1 168 ? 6.964 -5.469 21.451 1.00 86.12 168 GLN A C 1
ATOM 1332 O O . GLN A 1 168 ? 7.139 -4.259 21.309 1.00 86.12 168 GLN A O 1
ATOM 1337 N N . ILE A 1 169 ? 5.742 -6.001 21.516 1.00 89.88 169 ILE A N 1
ATOM 1338 C CA . ILE A 1 169 ? 4.544 -5.156 21.496 1.00 89.88 169 ILE A CA 1
ATOM 1339 C C . ILE A 1 169 ? 4.470 -4.369 22.812 1.00 89.88 169 ILE A C 1
ATOM 1341 O O . ILE A 1 169 ? 4.433 -4.986 23.881 1.00 89.88 169 ILE A O 1
ATOM 1345 N N . PRO A 1 170 ? 4.425 -3.023 22.760 1.00 90.50 170 PRO A N 1
ATOM 1346 C CA . PRO A 1 170 ? 4.306 -2.193 23.950 1.00 90.50 170 PRO A CA 1
ATOM 1347 C C . PRO A 1 170 ? 3.110 -2.601 24.829 1.00 90.50 170 PRO A C 1
ATOM 1349 O O . PRO A 1 170 ? 1.999 -2.736 24.304 1.00 90.50 170 PRO A O 1
ATOM 1352 N N . PRO A 1 171 ? 3.280 -2.723 26.162 1.00 91.69 171 PRO A N 1
ATOM 1353 C CA . PRO A 1 171 ? 2.212 -3.151 27.068 1.00 91.69 171 PRO A CA 1
ATOM 1354 C C . PRO A 1 171 ? 0.923 -2.339 26.927 1.00 91.69 171 PRO A C 1
ATOM 1356 O O . PRO A 1 171 ? -0.153 -2.917 26.844 1.00 91.69 171 PRO A O 1
ATOM 1359 N N . LYS A 1 172 ? 1.027 -1.013 26.765 1.00 92.38 172 LYS A N 1
ATOM 1360 C CA . LYS A 1 172 ? -0.130 -0.118 26.577 1.00 92.38 172 LYS A CA 1
ATOM 1361 C C . LYS A 1 172 ? -0.977 -0.466 25.350 1.00 92.38 172 LYS A C 1
ATOM 1363 O O . LYS A 1 172 ? -2.199 -0.343 25.386 1.00 92.38 172 LYS A O 1
ATOM 1368 N N . ILE A 1 173 ? -0.337 -0.896 24.261 1.00 94.00 173 ILE A N 1
ATOM 1369 C CA . ILE A 1 173 ? -1.040 -1.327 23.047 1.00 94.00 173 ILE A CA 1
ATOM 1370 C C . ILE A 1 173 ? -1.760 -2.639 23.333 1.00 94.00 173 ILE A C 1
ATOM 1372 O O . ILE A 1 173 ? -2.941 -2.768 23.025 1.00 94.00 173 ILE A O 1
ATOM 1376 N N . PHE A 1 174 ? -1.065 -3.592 23.956 1.00 93.69 174 PHE A N 1
ATOM 1377 C CA . PHE A 1 174 ? -1.639 -4.888 24.298 1.00 93.69 174 PHE A CA 1
ATOM 1378 C C . PHE A 1 174 ? -2.828 -4.761 25.264 1.00 93.69 174 PHE A C 1
ATOM 1380 O O . PHE A 1 174 ? -3.885 -5.331 25.010 1.00 93.69 174 PHE A O 1
ATOM 1387 N N . GLU A 1 175 ? -2.703 -3.953 26.317 1.00 93.81 175 GLU A N 1
ATOM 1388 C CA . GLU A 1 175 ? -3.792 -3.618 27.242 1.00 93.81 175 GLU A CA 1
ATOM 1389 C C . GLU A 1 175 ? -4.981 -2.998 26.504 1.00 93.81 175 GLU A C 1
ATOM 1391 O O . GLU A 1 175 ? -6.116 -3.432 26.686 1.00 93.81 175 GLU A O 1
ATOM 1396 N N . SER A 1 176 ? -4.730 -2.039 25.607 1.00 95.38 176 SER A N 1
ATOM 1397 C CA . SER A 1 176 ? -5.796 -1.434 24.809 1.00 95.38 176 SER A CA 1
ATOM 1398 C C . SER A 1 176 ? -6.492 -2.453 23.908 1.00 95.38 176 SER A C 1
ATOM 1400 O O . SER A 1 176 ? -7.710 -2.395 23.782 1.00 95.38 176 SER A O 1
ATOM 1402 N N . LEU A 1 177 ? -5.765 -3.400 23.308 1.00 95.94 177 LEU A N 1
ATOM 1403 C CA . LEU A 1 177 ? -6.366 -4.476 22.518 1.00 95.94 177 LEU A CA 1
ATOM 1404 C C . LEU A 1 177 ? -7.256 -5.382 23.369 1.00 95.94 177 LEU A C 1
ATOM 1406 O O . LEU A 1 177 ? -8.325 -5.770 22.903 1.00 95.94 177 LEU A O 1
ATOM 1410 N N . LEU A 1 178 ? -6.838 -5.699 24.598 1.00 94.44 178 LEU A N 1
ATOM 1411 C CA . LEU A 1 178 ? -7.649 -6.479 25.529 1.00 94.44 178 LEU A CA 1
ATOM 1412 C C . LEU A 1 178 ? -8.929 -5.736 25.920 1.00 94.44 178 LEU A C 1
ATOM 1414 O O . LEU A 1 178 ? -9.989 -6.344 25.871 1.00 94.44 178 LEU A O 1
ATOM 1418 N N . CYS A 1 179 ? -8.863 -4.434 26.218 1.00 95.00 179 CYS A N 1
ATOM 1419 C CA . CYS A 1 179 ? -10.069 -3.646 26.491 1.00 95.00 179 CYS A CA 1
ATOM 1420 C C . CYS A 1 179 ? -11.008 -3.624 25.277 1.00 95.00 179 CYS A C 1
ATOM 1422 O O . CYS A 1 179 ? -12.188 -3.936 25.390 1.00 95.00 179 CYS A O 1
ATOM 1424 N N . LEU A 1 180 ? -10.474 -3.337 24.085 1.00 96.12 180 LEU A N 1
ATOM 1425 C CA . LEU A 1 180 ? -11.264 -3.276 22.851 1.00 96.12 180 LEU A CA 1
ATOM 1426 C C . LEU A 1 180 ? -11.908 -4.610 22.478 1.00 96.12 180 LEU A C 1
ATOM 1428 O O . LEU A 1 180 ? -12.922 -4.632 21.788 1.00 96.12 180 LEU A O 1
ATOM 1432 N N . LYS 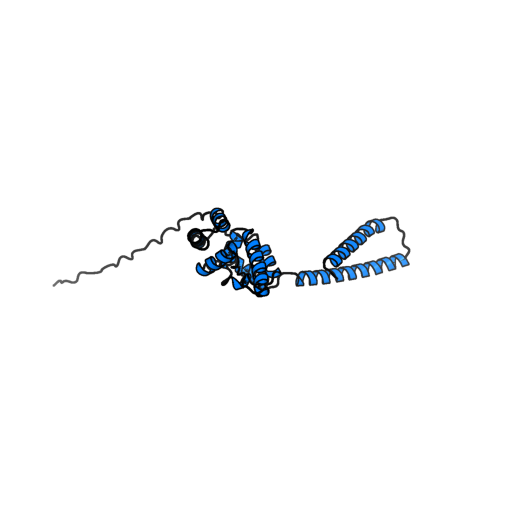A 1 181 ? -11.315 -5.724 22.904 1.00 94.69 181 LYS A N 1
ATOM 1433 C CA . LYS A 1 181 ? -11.844 -7.064 22.665 1.00 94.69 181 LYS A CA 1
ATOM 1434 C C . LYS A 1 181 ? -13.179 -7.289 23.375 1.00 94.69 181 LYS A C 1
ATOM 1436 O O . LYS A 1 181 ? -13.974 -8.079 22.878 1.00 94.69 181 LYS A O 1
ATOM 1441 N N . ASP A 1 182 ? -13.423 -6.601 24.484 1.00 94.75 182 ASP A N 1
ATOM 1442 C CA . ASP A 1 182 ? -14.625 -6.766 25.303 1.00 94.75 182 ASP A CA 1
ATOM 1443 C C . ASP A 1 182 ? -15.587 -5.560 25.178 1.00 94.75 182 ASP A C 1
ATOM 1445 O O . ASP A 1 182 ? -16.618 -5.513 25.847 1.00 94.75 182 ASP A O 1
ATOM 1449 N N . GLU A 1 183 ? -15.281 -4.590 24.304 1.00 95.38 183 GLU A N 1
ATOM 1450 C CA . GLU A 1 183 ? -16.058 -3.360 24.097 1.00 95.38 183 GLU A CA 1
ATOM 1451 C C . GLU A 1 183 ? -16.715 -3.291 22.708 1.00 95.38 183 GLU A C 1
ATOM 1453 O O . GLU A 1 183 ? -16.115 -3.629 21.681 1.00 95.38 183 GLU A O 1
ATOM 1458 N N . GLU A 1 184 ? -17.927 -2.731 22.635 1.00 93.88 184 GLU A N 1
ATOM 1459 C CA . GLU A 1 184 ? -18.528 -2.366 21.352 1.00 93.88 184 GLU A CA 1
ATOM 1460 C C . GLU A 1 184 ? -17.657 -1.325 20.606 1.00 93.88 184 GLU A C 1
ATOM 1462 O O . GLU A 1 184 ? -17.083 -0.416 21.219 1.00 93.88 184 GLU A O 1
ATOM 1467 N N . PRO A 1 185 ? -17.568 -1.381 19.265 1.00 94.25 185 PRO A N 1
ATOM 1468 C CA . PRO A 1 185 ? -18.219 -2.348 18.388 1.00 94.25 185 PRO A CA 1
ATOM 1469 C C . PRO A 1 185 ? -17.317 -3.551 18.065 1.00 94.25 185 PRO A C 1
ATOM 1471 O O . PRO A 1 185 ? -17.510 -4.170 17.028 1.00 94.25 185 PRO A O 1
ATOM 1474 N N . LEU A 1 186 ? -16.258 -3.850 18.815 1.00 96.31 186 LEU A N 1
ATOM 1475 C CA . LEU A 1 186 ? -15.294 -4.902 18.448 1.00 96.31 186 LEU A CA 1
ATOM 1476 C C . LEU A 1 186 ? -15.518 -6.227 19.189 1.00 96.31 186 LEU A C 1
ATOM 1478 O O . LEU A 1 186 ? -15.120 -7.275 18.676 1.00 96.31 186 LEU A O 1
ATOM 1482 N N . ASP A 1 187 ? -16.241 -6.196 20.303 1.00 95.19 187 ASP A N 1
ATOM 1483 C CA . ASP A 1 187 ? -16.715 -7.345 21.079 1.00 95.19 187 ASP A CA 1
ATOM 1484 C C . ASP A 1 187 ? -17.287 -8.496 20.229 1.00 95.19 187 ASP A C 1
ATOM 1486 O O . ASP A 1 187 ? -16.902 -9.653 20.383 1.00 95.19 187 ASP A O 1
ATOM 1490 N N . THR A 1 188 ? -18.126 -8.181 19.245 1.00 94.50 188 THR A N 1
ATOM 1491 C CA . THR A 1 188 ? -18.788 -9.161 18.370 1.00 94.50 188 THR A CA 1
ATOM 1492 C C . THR A 1 188 ? -18.047 -9.409 17.046 1.00 94.50 188 THR A C 1
ATOM 1494 O O . THR A 1 188 ? -18.564 -10.089 16.161 1.00 94.50 188 THR A O 1
ATOM 1497 N N . CYS A 1 189 ? -16.840 -8.862 16.858 1.00 96.25 189 CYS A N 1
ATOM 1498 C CA . CYS A 1 189 ? -16.077 -8.994 15.613 1.00 96.25 189 CYS A CA 1
ATOM 1499 C C . CYS A 1 189 ? -15.110 -10.188 15.659 1.00 96.25 189 CYS A C 1
ATOM 1501 O O . CYS A 1 189 ? -13.976 -10.056 16.113 1.00 96.25 189 CYS A O 1
ATOM 1503 N N . GLU A 1 190 ? -15.507 -11.346 15.123 1.00 95.38 190 GLU A N 1
ATOM 1504 C CA . GLU A 1 190 ? -14.696 -12.581 15.157 1.00 95.38 190 GLU A CA 1
ATOM 1505 C C . GLU A 1 190 ? -13.271 -12.418 14.603 1.00 95.38 190 GLU A C 1
ATOM 1507 O O . GLU A 1 190 ? -12.315 -12.971 15.147 1.00 95.38 190 GLU A O 1
ATOM 1512 N N . GLN A 1 191 ? -13.107 -11.623 13.545 1.00 95.25 191 GLN A N 1
ATOM 1513 C CA . GLN A 1 191 ? -11.792 -11.365 12.959 1.00 95.25 191 GLN A CA 1
ATOM 1514 C C . GLN A 1 191 ? -10.889 -10.574 13.908 1.00 95.25 191 GLN A C 1
ATOM 1516 O O . GLN A 1 191 ? -9.710 -10.897 14.033 1.00 95.25 191 GLN A O 1
ATOM 1521 N N . PHE A 1 192 ? -11.441 -9.586 14.618 1.00 97.12 192 PHE A N 1
ATOM 1522 C CA . PHE A 1 192 ? -10.699 -8.859 15.644 1.00 97.12 192 PHE A CA 1
ATOM 1523 C C . PHE A 1 192 ? -10.381 -9.761 16.844 1.00 97.12 192 PHE A C 1
ATOM 1525 O O . PHE A 1 192 ? -9.259 -9.768 17.342 1.00 97.12 192 PHE A O 1
ATOM 1532 N N . GLN A 1 193 ? -11.328 -10.607 17.255 1.00 95.25 193 GLN A N 1
ATOM 1533 C CA . GLN A 1 193 ? -11.105 -11.599 18.309 1.00 95.25 193 GLN A CA 1
ATOM 1534 C C . GLN A 1 193 ? -9.948 -12.548 17.960 1.00 95.25 193 GLN A C 1
ATOM 1536 O O . GLN A 1 193 ? -9.111 -12.849 18.813 1.00 95.25 193 GLN A O 1
ATOM 1541 N N . SER A 1 194 ? -9.880 -13.015 16.709 1.00 94.44 194 SER A N 1
ATOM 1542 C CA . SER A 1 194 ? -8.766 -13.832 16.220 1.00 94.44 194 SER A CA 1
ATOM 1543 C C . SER A 1 194 ? -7.458 -13.044 16.180 1.00 94.44 194 SER A C 1
ATOM 1545 O O . SER A 1 194 ? -6.428 -13.566 16.597 1.00 94.44 194 SER A O 1
ATOM 1547 N N . PHE A 1 195 ? -7.500 -11.796 15.714 1.00 95.25 195 PHE A N 1
ATOM 1548 C CA . PHE A 1 195 ? -6.344 -10.905 15.660 1.00 95.25 195 PHE A CA 1
ATOM 1549 C C . PHE A 1 195 ? -5.704 -10.718 17.043 1.00 95.25 195 PHE A C 1
ATOM 1551 O O . PHE A 1 195 ? -4.503 -10.912 17.191 1.00 95.25 195 PHE A O 1
ATOM 1558 N N . VAL A 1 196 ? -6.499 -10.432 18.080 1.00 94.75 196 VAL A N 1
ATOM 1559 C CA . VAL A 1 196 ? -5.986 -10.249 19.451 1.00 94.75 196 VAL A CA 1
ATOM 1560 C C . VAL A 1 196 ? -5.428 -11.553 20.036 1.00 94.75 196 VAL A C 1
ATOM 1562 O O . VAL A 1 196 ? -4.434 -11.524 20.754 1.00 94.75 196 VAL A O 1
ATOM 1565 N N . LYS A 1 197 ? -6.030 -12.712 19.728 1.00 91.56 197 LYS A N 1
ATOM 1566 C CA . LYS A 1 197 ? -5.550 -14.024 20.212 1.00 91.56 197 LYS A CA 1
ATOM 1567 C C . LYS A 1 197 ? -4.192 -14.422 19.634 1.00 91.56 197 LYS A C 1
ATOM 1569 O O . LYS A 1 197 ? -3.428 -15.092 20.320 1.00 91.56 197 LYS A O 1
ATOM 1574 N N . ASN A 1 198 ? -3.929 -14.042 18.387 1.00 88.12 198 ASN A N 1
ATOM 1575 C CA . ASN A 1 198 ? -2.719 -14.408 17.653 1.00 88.12 198 ASN A CA 1
ATOM 1576 C C . ASN A 1 198 ? -1.545 -13.450 17.907 1.00 88.12 198 ASN A C 1
ATOM 1578 O O . ASN A 1 198 ? -0.449 -13.675 17.399 1.00 88.12 198 ASN A O 1
ATOM 1582 N N . ILE A 1 199 ? -1.766 -12.385 18.678 1.00 87.44 199 ILE A N 1
ATOM 1583 C CA . ILE A 1 199 ? -0.714 -11.472 19.102 1.00 87.44 199 ILE A CA 1
ATOM 1584 C C . ILE A 1 199 ? 0.064 -12.095 20.265 1.00 87.44 199 ILE A C 1
ATOM 1586 O O . ILE A 1 199 ? -0.512 -12.469 21.290 1.00 87.44 199 ILE A O 1
ATOM 1590 N N . GLU A 1 200 ? 1.385 -12.192 20.108 1.00 72.88 200 GLU A N 1
ATOM 1591 C CA . GLU A 1 200 ? 2.276 -12.674 21.160 1.00 72.88 200 GLU A CA 1
ATOM 1592 C C . GLU A 1 200 ? 2.186 -11.773 22.397 1.00 72.88 200 GLU A C 1
ATOM 1594 O O . GLU A 1 200 ? 2.216 -10.541 22.309 1.00 72.88 200 GLU A O 1
ATOM 1599 N N . ARG A 1 201 ? 2.051 -12.398 23.572 1.00 66.12 201 ARG A N 1
ATOM 1600 C CA . ARG A 1 201 ? 2.024 -11.662 24.838 1.00 66.12 201 ARG A CA 1
ATOM 1601 C C . ARG A 1 201 ? 3.384 -11.003 25.071 1.00 66.12 201 ARG A C 1
ATOM 1603 O O . ARG A 1 201 ? 4.401 -11.674 24.899 1.00 66.12 201 ARG A O 1
ATOM 1610 N N . PRO A 1 202 ? 3.425 -9.749 25.547 1.00 61.25 202 PRO A N 1
ATOM 1611 C CA . PRO A 1 202 ? 4.675 -9.151 25.981 1.00 61.25 202 PRO A CA 1
ATOM 1612 C C . PRO A 1 202 ? 5.292 -9.995 27.104 1.00 61.25 202 PRO A C 1
ATOM 1614 O O . PRO A 1 202 ? 4.629 -10.285 28.103 1.00 61.25 202 PRO A O 1
ATOM 1617 N N . THR A 1 203 ? 6.568 -10.355 26.973 1.00 50.84 203 THR A N 1
ATOM 1618 C CA . THR A 1 203 ? 7.365 -10.844 28.102 1.00 50.84 203 THR A CA 1
ATOM 1619 C C . THR A 1 203 ? 7.573 -9.674 29.058 1.00 50.84 203 THR A C 1
ATOM 1621 O O . THR A 1 203 ? 8.371 -8.781 28.784 1.00 50.84 203 THR A O 1
ATOM 1624 N N . ILE A 1 204 ? 6.809 -9.622 30.149 1.00 48.75 204 ILE A N 1
ATOM 1625 C CA . ILE A 1 204 ? 7.002 -8.610 31.190 1.00 48.75 204 ILE A CA 1
ATOM 1626 C C . ILE A 1 204 ? 8.392 -8.849 31.788 1.00 48.75 204 ILE A C 1
ATOM 1628 O O . ILE A 1 204 ? 8.592 -9.790 32.552 1.00 48.75 204 ILE A O 1
ATOM 1632 N N . VAL A 1 205 ? 9.365 -8.027 31.404 1.00 48.06 205 VAL A N 1
ATOM 1633 C CA . VAL A 1 205 ? 10.568 -7.830 32.207 1.00 48.06 205 VAL A CA 1
ATOM 1634 C C . VAL A 1 205 ? 10.156 -6.797 33.242 1.00 48.06 205 VAL A C 1
ATOM 1636 O O . VAL A 1 205 ? 9.893 -5.650 32.892 1.00 48.06 205 VAL A O 1
ATOM 1639 N N . GLU A 1 206 ? 9.989 -7.229 34.490 1.00 40.41 206 GLU A N 1
ATOM 1640 C CA . GLU A 1 206 ? 9.728 -6.330 35.613 1.00 40.41 206 GLU A CA 1
ATOM 1641 C C . GLU A 1 206 ? 10.846 -5.276 35.661 1.00 40.41 206 GLU A C 1
ATOM 1643 O O . GLU A 1 206 ? 11.990 -5.582 36.002 1.00 40.41 206 GLU A O 1
ATOM 1648 N N . GLU A 1 207 ? 10.544 -4.031 35.280 1.00 41.12 207 GLU A N 1
ATOM 1649 C CA . GLU A 1 207 ? 11.409 -2.909 35.632 1.00 41.12 207 GLU A CA 1
ATOM 1650 C C . GLU A 1 207 ? 11.415 -2.800 37.165 1.00 41.12 207 GLU A C 1
ATOM 1652 O O . GLU A 1 207 ? 10.340 -2.744 37.772 1.00 41.12 207 GLU A O 1
ATOM 1657 N N . PRO A 1 208 ? 12.589 -2.789 37.822 1.00 40.34 208 PRO A N 1
ATOM 1658 C CA . PRO A 1 208 ? 12.648 -2.654 39.267 1.00 40.34 208 PRO A CA 1
ATOM 1659 C C . PRO A 1 208 ? 12.045 -1.308 39.671 1.00 40.34 208 PRO A C 1
ATOM 1661 O O . PRO A 1 208 ? 12.435 -0.262 39.146 1.00 40.34 208 PRO A O 1
ATOM 1664 N N . GLU A 1 209 ? 11.098 -1.349 40.612 1.00 39.22 209 GLU A N 1
ATOM 1665 C CA . GLU A 1 209 ? 10.443 -0.163 41.158 1.00 39.22 209 GLU A CA 1
ATOM 1666 C C . GLU A 1 209 ? 11.474 0.926 41.505 1.00 39.22 209 GLU A C 1
ATOM 1668 O O . GLU A 1 209 ? 12.525 0.629 42.093 1.00 39.22 209 GLU A O 1
ATOM 1673 N N . PRO A 1 210 ? 11.200 2.207 41.198 1.00 42.59 210 PRO A N 1
ATOM 1674 C CA . PRO A 1 210 ? 12.066 3.287 41.626 1.00 42.59 210 PRO A CA 1
ATOM 1675 C C . PRO A 1 210 ? 12.086 3.310 43.155 1.00 42.59 210 PRO A C 1
ATOM 1677 O O . PRO A 1 210 ? 11.100 3.663 43.803 1.00 42.59 210 PRO A O 1
ATOM 1680 N N . VAL A 1 211 ? 13.231 2.940 43.734 1.00 44.38 211 VAL A N 1
ATOM 1681 C CA . VAL A 1 211 ? 13.489 3.031 45.172 1.00 44.38 211 VAL A CA 1
ATOM 1682 C C . VAL A 1 211 ? 13.234 4.471 45.606 1.00 44.38 211 VAL A C 1
ATOM 1684 O O . VAL A 1 211 ? 14.049 5.369 45.380 1.00 44.38 211 VAL A O 1
ATOM 1687 N N . VAL A 1 212 ? 12.088 4.691 46.249 1.00 46.44 212 VAL A N 1
ATOM 1688 C CA . VAL A 1 212 ? 11.749 5.948 46.908 1.00 46.44 212 VAL A CA 1
ATOM 1689 C C . VAL A 1 212 ? 12.743 6.132 48.051 1.00 46.44 212 VAL A C 1
ATOM 1691 O O . VAL A 1 212 ? 12.569 5.629 49.162 1.00 46.44 212 VAL A O 1
ATOM 1694 N N . GLN A 1 213 ? 13.833 6.849 47.780 1.00 40.28 213 GLN A N 1
ATOM 1695 C CA . GLN A 1 213 ? 14.736 7.321 48.818 1.00 40.28 213 GLN A CA 1
ATOM 1696 C C . GLN A 1 213 ? 13.992 8.362 49.655 1.00 40.28 213 GLN A C 1
ATOM 1698 O O . GLN A 1 213 ? 13.969 9.554 49.341 1.00 40.28 213 GLN A O 1
ATOM 1703 N N . TYR A 1 214 ? 13.389 7.917 50.756 1.00 40.44 214 TYR A N 1
ATOM 1704 C CA . TYR A 1 214 ? 12.943 8.809 51.815 1.00 40.44 214 TYR A CA 1
ATOM 1705 C C . TYR A 1 214 ? 14.160 9.567 52.357 1.00 40.44 214 TYR A C 1
ATOM 1707 O O . TYR A 1 214 ? 14.915 9.065 53.193 1.00 40.44 214 TYR A O 1
ATOM 1715 N N . LYS A 1 215 ? 14.351 10.809 51.896 1.00 43.78 215 LYS A N 1
ATOM 1716 C CA . LYS A 1 215 ? 15.232 11.778 52.552 1.00 43.78 215 LYS A CA 1
ATOM 1717 C C . LYS A 1 215 ? 14.700 11.997 53.967 1.00 43.78 215 LYS A C 1
ATOM 1719 O O . LYS A 1 215 ? 13.750 12.749 54.178 1.00 43.78 215 LYS A O 1
ATOM 1724 N N . ARG A 1 216 ? 15.309 11.320 54.944 1.00 43.25 216 ARG A N 1
ATOM 1725 C CA . ARG A 1 216 ? 15.095 11.577 56.370 1.00 43.25 216 ARG A CA 1
ATOM 1726 C C . ARG A 1 216 ? 15.396 13.054 56.633 1.00 43.25 216 ARG A C 1
ATOM 1728 O O . ARG A 1 216 ? 16.546 13.480 56.545 1.00 43.25 216 ARG A O 1
ATOM 1735 N N . LYS A 1 217 ? 14.356 13.836 56.943 1.00 44.12 217 LYS A N 1
ATOM 1736 C CA . LYS A 1 217 ? 14.491 15.171 57.535 1.00 44.12 217 LYS A CA 1
ATOM 1737 C C . LYS A 1 217 ? 15.274 15.014 58.837 1.00 44.12 217 LYS A C 1
ATOM 1739 O O . LYS A 1 217 ? 14.782 14.415 59.789 1.00 44.12 217 LYS A O 1
ATOM 1744 N N . HIS A 1 218 ? 16.505 15.512 58.857 1.00 43.97 218 HIS A N 1
ATOM 1745 C CA . HIS A 1 218 ? 17.287 15.589 60.077 1.00 43.97 218 HIS A CA 1
ATOM 1746 C C . HIS A 1 218 ? 16.751 16.760 60.903 1.00 43.97 218 HIS A C 1
ATOM 1748 O O . HIS A 1 218 ? 17.087 17.919 60.669 1.00 43.97 218 HIS A O 1
ATOM 1754 N N . ASP A 1 219 ? 15.860 16.433 61.830 1.00 42.59 219 ASP A N 1
ATOM 1755 C CA . ASP A 1 219 ? 15.355 17.349 62.841 1.00 42.59 219 ASP A CA 1
ATOM 1756 C C . ASP A 1 219 ? 16.504 17.674 63.813 1.00 42.59 219 ASP A C 1
ATOM 1758 O O . ASP A 1 219 ? 16.958 16.820 64.578 1.00 42.59 219 ASP A O 1
ATOM 1762 N N . ARG A 1 220 ? 17.052 18.892 63.732 1.00 42.16 220 ARG A N 1
ATOM 1763 C CA . ARG A 1 220 ? 18.007 19.425 64.712 1.00 42.16 220 ARG A CA 1
ATOM 1764 C C . ARG A 1 220 ? 17.229 20.247 65.729 1.00 42.16 220 ARG A C 1
ATOM 1766 O O . ARG A 1 220 ? 17.009 21.438 65.536 1.00 42.16 220 ARG A O 1
ATOM 1773 N N . THR A 1 221 ? 16.866 19.624 66.844 1.00 44.38 221 THR A N 1
ATOM 1774 C CA . THR A 1 221 ? 16.425 20.336 68.047 1.00 44.38 221 THR A CA 1
ATOM 1775 C C . THR A 1 221 ? 17.234 19.921 69.276 1.00 44.38 221 THR A C 1
ATOM 1777 O O . THR A 1 221 ? 17.498 18.742 69.498 1.00 44.38 221 THR A O 1
ATOM 1780 N N . LYS A 1 222 ? 17.533 20.939 70.105 1.00 43.88 222 LYS A N 1
ATOM 1781 C CA . LYS A 1 222 ? 18.228 20.947 71.414 1.00 43.88 222 LYS A CA 1
ATOM 1782 C C . LYS A 1 222 ? 19.765 20.911 71.294 1.00 43.88 222 LYS A C 1
ATOM 1784 O O . LYS A 1 222 ? 20.319 20.068 70.615 1.00 43.88 222 LYS A O 1
ATOM 1789 N N . LYS A 1 223 ? 20.536 21.792 71.944 1.00 45.72 223 LYS A N 1
ATOM 1790 C CA . LYS A 1 223 ? 20.419 22.265 73.339 1.00 45.72 223 LYS A CA 1
ATOM 1791 C C . LYS A 1 223 ? 21.273 23.539 73.541 1.00 45.72 223 LYS A C 1
ATOM 1793 O O . LYS A 1 223 ? 22.474 23.492 73.304 1.00 45.72 223 LYS A O 1
ATOM 1798 N N . GLN A 1 224 ? 20.702 24.632 74.050 1.00 46.62 224 GLN A N 1
ATOM 1799 C CA . GLN A 1 224 ? 21.458 25.742 74.650 1.00 46.62 224 GLN A CA 1
ATOM 1800 C C . GLN A 1 224 ? 20.915 25.942 76.068 1.00 46.62 224 GLN A C 1
ATOM 1802 O O . GLN A 1 224 ? 19.761 26.326 76.252 1.00 46.62 224 GLN A O 1
ATOM 1807 N N . ARG A 1 225 ? 21.717 25.576 77.074 1.00 47.31 225 ARG A N 1
ATOM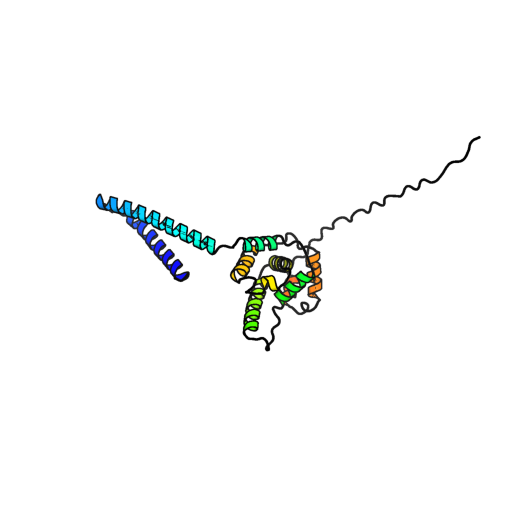 1808 C CA . ARG A 1 225 ? 21.521 25.968 78.475 1.00 47.31 225 ARG A CA 1
ATOM 1809 C C . ARG A 1 225 ? 22.849 25.859 79.235 1.00 47.31 225 ARG A C 1
ATOM 1811 O O . ARG A 1 225 ? 23.320 24.761 79.503 1.00 47.31 225 ARG A O 1
ATOM 1818 N N . ASN A 1 226 ? 23.380 27.045 79.525 1.00 42.59 226 ASN A N 1
ATOM 1819 C CA . ASN A 1 226 ? 24.025 27.530 80.749 1.00 42.59 226 ASN A CA 1
ATOM 1820 C C . ASN A 1 226 ? 25.186 26.751 81.394 1.00 42.59 226 ASN A C 1
ATOM 1822 O O . ASN A 1 226 ? 24.997 25.663 81.932 1.00 42.59 226 ASN A O 1
ATOM 1826 N N . ARG A 1 227 ? 26.322 27.451 81.517 1.00 46.62 227 ARG A N 1
ATOM 1827 C CA . ARG A 1 227 ? 27.192 27.537 82.710 1.00 46.62 227 ARG A CA 1
ATOM 1828 C C . ARG A 1 227 ? 27.635 29.012 82.797 1.00 46.62 227 ARG A C 1
ATOM 1830 O O . ARG A 1 227 ? 27.965 29.563 81.752 1.00 46.62 227 ARG A O 1
ATOM 1837 N N . LEU A 1 228 ? 27.185 29.737 83.830 1.00 45.50 228 LEU A N 1
ATOM 1838 C CA . LEU A 1 228 ? 27.936 30.074 85.056 1.00 45.50 228 LEU A CA 1
ATOM 1839 C C . LEU A 1 228 ? 29.227 30.830 84.748 1.00 45.50 228 LEU A C 1
ATOM 1841 O O . LEU A 1 228 ? 30.134 30.188 84.181 1.00 45.50 228 LEU A O 1
#

Organism: Aspergillus calidoustus (NCBI:txid454130)